Protein 1PV5 (pdb70)

Structure (mmCIF, N/CA/C/O backbone):
data_1PV5
#
_entry.id   1PV5
#
_cell.length_a   38.801
_cell.length_b   88.293
_cell.length_c   40.103
_cell.angle_alpha   90.00
_cell.angle_beta   103.08
_cell.angle_gamma   90.00
#
_symmetry.space_group_name_H-M   'P 1 21 1'
#
loop_
_entity.id
_entity.type
_entity.pdbx_description
1 polymer 'Hypothetical protein ywqG'
2 water water
#
loop_
_atom_site.group_PDB
_atom_site.id
_atom_site.type_symbol
_atom_site.label_atom_id
_atom_site.label_alt_id
_atom_site.label_comp_id
_atom_site.label_asym_id
_atom_site.label_entity_id
_atom_site.label_seq_id
_atom_site.pdbx_PDB_ins_code
_atom_site.Cartn_x
_atom_site.Cartn_y
_atom_site.Cartn_z
_atom_site.occupancy
_atom_site.B_iso_or_equiv
_atom_site.auth_seq_id
_atom_site.auth_comp_id
_atom_site.auth_asym_id
_atom_site.auth_atom_id
_atom_site.pdbx_PDB_model_num
ATOM 9 N N . ASN A 1 5 ? 8.889 48.086 -21.843 1.00 53.53 2 ASN A N 1
ATOM 10 C CA . ASN A 1 5 ? 8.370 46.730 -21.939 1.00 46.01 2 ASN A CA 1
ATOM 11 C C . ASN A 1 5 ? 7.130 46.935 -22.806 1.00 40.53 2 ASN A C 1
ATOM 12 O O . ASN A 1 5 ? 6.358 47.873 -22.591 1.00 37.07 2 ASN A O 1
ATOM 17 N N . HIS A 1 6 ? 6.952 46.071 -23.794 1.00 33.54 3 HIS A N 1
ATOM 18 C CA . HIS A 1 6 ? 5.827 46.197 -24.709 1.00 28.84 3 HIS A CA 1
ATOM 19 C C . HIS A 1 6 ? 4.449 46.016 -24.081 1.00 25.95 3 HIS A C 1
ATOM 20 O O . HIS A 1 6 ? 4.276 45.242 -23.136 1.00 23.88 3 HIS A O 1
ATOM 27 N N . LEU A 1 7 ? 3.489 46.763 -24.619 1.00 24.35 4 LEU A N 1
ATOM 28 C CA . LEU A 1 7 ? 2.092 46.678 -24.227 1.00 21.87 4 LEU A CA 1
ATOM 29 C C . LEU A 1 7 ? 1.262 46.764 -25.501 1.00 23.08 4 LEU A C 1
ATOM 30 O O . LEU A 1 7 ? 1.572 47.554 -26.406 1.00 21.35 4 LEU A O 1
ATOM 35 N N . PRO A 1 8 ? 0.223 45.920 -25.617 1.00 22.35 5 PRO A N 1
ATOM 36 C CA . PRO A 1 8 ? -0.594 46.011 -26.828 1.00 23.16 5 PRO A CA 1
ATOM 37 C C . PRO A 1 8 ? -1.200 47.412 -26.814 1.00 21.99 5 PRO A C 1
ATOM 38 O O . PRO A 1 8 ? -1.425 47.985 -25.739 1.00 20.97 5 PRO A O 1
ATOM 42 N N . GLU A 1 9 ? -1.461 47.955 -27.999 1.00 23.41 6 GLU A N 1
ATOM 43 C CA . GLU A 1 9 ? -1.974 49.315 -28.131 1.00 25.69 6 GLU A CA 1
ATOM 44 C C . GLU A 1 9 ? -3.053 49.792 -27.173 1.00 23.07 6 GLU A C 1
ATOM 45 O O . GLU A 1 9 ? -2.870 50.808 -26.505 1.00 25.36 6 GLU A O 1
ATOM 51 N N . LYS A 1 10 ? -4.170 49.077 -27.097 1.00 21.26 7 LYS A N 1
ATOM 52 C CA . LYS A 1 10 ? -5.258 49.513 -26.227 1.00 20.62 7 LYS A CA 1
ATOM 53 C C . LYS A 1 10 ? -4.949 49.450 -24.736 1.00 18.29 7 LYS A C 1
ATOM 54 O O . LYS A 1 10 ? -5.673 50.009 -23.930 1.00 18.74 7 LYS A O 1
ATOM 68 N N . ARG A 1 12 ? -2.001 50.556 -23.551 1.00 18.14 9 ARG A N 1
ATOM 69 C CA . ARG A 1 12 ? -1.067 51.622 -23.222 1.00 18.08 9 ARG A CA 1
ATOM 70 C C . ARG A 1 12 ? -1.578 52.704 -22.280 1.00 17.82 9 ARG A C 1
ATOM 71 O O . ARG A 1 12 ? -0.802 53.216 -21.482 1.00 19.37 9 ARG A O 1
ATOM 79 N N . PRO A 1 13 ? -2.878 53.061 -22.341 1.00 17.33 10 PRO A N 1
ATOM 80 C CA . PRO A 1 13 ? -3.389 54.094 -21.428 1.00 18.99 10 PRO A CA 1
ATOM 81 C C . PRO A 1 13 ? -3.339 53.612 -19.969 1.00 19.55 10 PRO A C 1
ATOM 82 O O . PRO A 1 13 ? -3.471 54.400 -19.022 1.00 19.00 10 PRO A O 1
ATOM 86 N N . TYR A 1 14 ? -3.141 52.307 -19.792 1.00 17.41 11 TYR A N 1
ATOM 87 C CA . TYR A 1 14 ? -3.068 51.739 -18.453 1.00 16.36 11 TYR A CA 1
ATOM 88 C C . TYR A 1 14 ? -1.636 51.496 -17.999 1.00 17.26 11 TYR A C 1
ATOM 89 O O . TYR A 1 14 ? -1.406 50.891 -16.949 1.00 16.23 11 TYR A O 1
ATOM 98 N N . ARG A 1 15 ? -0.660 51.974 -18.764 1.00 17.10 12 ARG A N 1
ATOM 99 C CA . ARG A 1 15 ? 0.735 51.753 -18.391 1.00 18.34 12 ARG A CA 1
ATOM 100 C C . ARG A 1 15 ? 1.142 52.297 -17.017 1.00 19.84 12 ARG A C 1
ATOM 101 O O . ARG A 1 15 ? 1.919 51.656 -16.305 1.00 18.73 12 ARG A O 1
ATOM 109 N N A ASP A 1 16 ? 0.644 53.472 -16.647 0.50 20.19 13 ASP A N 1
ATOM 110 N N B ASP A 1 16 ? 0.621 53.468 -16.647 0.50 19.49 13 ASP A N 1
ATOM 111 C CA A ASP A 1 16 ? 1.004 54.036 -15.350 0.51 21.61 13 ASP A CA 1
ATOM 112 C CA B ASP A 1 16 ? 0.944 54.071 -15.347 0.49 20.55 13 ASP A CA 1
ATOM 113 C C A ASP A 1 16 ? 0.469 53.169 -14.210 0.50 20.64 13 ASP A C 1
ATOM 114 C C B ASP A 1 16 ? 0.469 53.165 -14.222 0.50 19.79 13 ASP A C 1
ATOM 115 O O A ASP A 1 16 ? 1.159 52.955 -13.214 0.49 20.81 13 ASP A O 1
ATOM 116 O O B ASP A 1 16 ? 1.193 52.924 -13.256 0.51 19.53 13 ASP A O 1
ATOM 125 N N . LEU A 1 17 ? -0.756 52.666 -14.364 1.00 19.48 14 LEU A N 1
ATOM 126 C CA . LEU A 1 17 ? -1.368 51.786 -13.367 1.00 18.64 14 LEU A CA 1
ATOM 127 C C . LEU A 1 17 ? -0.552 50.491 -13.246 1.00 16.32 14 LEU A C 1
ATOM 128 O O . LEU A 1 17 ? -0.251 50.028 -12.136 1.00 15.85 14 LEU A O 1
ATOM 133 N N . LEU A 1 18 ? -0.186 49.901 -14.381 1.00 14.05 15 LEU A N 1
ATOM 134 C CA . LEU A 1 18 ? 0.590 48.667 -14.324 1.00 12.45 15 LEU A CA 1
ATOM 135 C C . LEU A 1 18 ? 1.944 48.915 -13.655 1.00 13.76 15 LEU A C 1
ATOM 136 O O . LEU A 1 18 ? 2.422 48.086 -12.874 1.00 11.08 15 LEU A O 1
ATOM 141 N N A GLU A 1 19 ? 2.559 50.058 -13.958 0.51 13.52 16 GLU A N 1
ATOM 142 N N B GLU A 1 19 ? 2.577 50.046 -13.960 0.49 12.70 16 GLU A N 1
ATOM 143 C CA A GLU A 1 19 ? 3.848 50.386 -13.362 0.49 13.53 16 GLU A CA 1
ATOM 144 C CA B GLU A 1 19 ? 3.867 50.336 -13.344 0.51 12.01 16 GLU A CA 1
ATOM 145 C C A GLU A 1 19 ? 3.719 50.487 -11.841 0.49 13.60 16 GLU A C 1
ATOM 146 C C B GLU A 1 19 ? 3.724 50.484 -11.827 0.51 12.37 16 GLU A C 1
ATOM 147 O O A GLU A 1 19 ? 4.581 50.008 -11.107 0.48 12.96 16 GLU A O 1
ATOM 148 O O B GLU A 1 19 ? 4.589 50.035 -11.077 0.52 10.95 16 GLU A O 1
ATOM 159 N N . LYS A 1 20 ? 2.639 51.100 -11.370 1.00 13.69 17 LYS A N 1
ATOM 160 C CA . LYS A 1 20 ? 2.428 51.241 -9.926 1.00 14.50 17 LYS A CA 1
ATOM 161 C C . LYS A 1 20 ? 2.269 49.862 -9.280 1.00 16.40 17 LYS A C 1
ATOM 162 O O . LYS A 1 20 ? 2.659 49.670 -8.130 1.00 14.46 17 LYS A O 1
ATOM 168 N N . SER A 1 21 ? 1.715 48.904 -10.024 1.00 14.60 18 SER A N 1
ATOM 169 C CA . SER A 1 21 ? 1.478 47.550 -9.487 1.00 13.67 18 SER A CA 1
ATOM 170 C C . SER A 1 21 ? 2.717 46.660 -9.485 1.00 15.16 18 SER A C 1
ATOM 171 O O . SER A 1 21 ? 2.709 45.579 -8.887 1.00 15.50 18 SER A O 1
ATOM 174 N N . ALA A 1 22 ? 3.771 47.092 -10.167 1.00 14.85 19 ALA A N 1
ATOM 175 C CA . ALA A 1 22 ? 4.986 46.273 -10.283 1.00 16.83 19 ALA A CA 1
ATOM 176 C C . ALA A 1 22 ? 5.525 45.763 -8.952 1.00 17.82 19 ALA A C 1
ATOM 177 O O . ALA A 1 22 ? 5.633 46.513 -7.980 1.00 14.99 19 ALA A O 1
ATOM 179 N N . LYS A 1 23 ? 5.832 44.469 -8.917 1.00 18.22 20 LYS A N 1
ATOM 180 C CA . LYS A 1 23 ? 6.372 43.816 -7.726 1.00 19.71 20 LYS A CA 1
ATOM 181 C C . LYS A 1 23 ? 7.723 43.219 -8.061 1.00 21.16 20 LYS A C 1
ATOM 182 O O . LYS A 1 23 ? 7.897 42.630 -9.133 1.00 20.56 20 LYS A O 1
ATOM 188 N N . GLU A 1 24 ? 8.682 43.392 -7.159 1.00 22.19 21 GLU A N 1
ATOM 189 C CA . GLU A 1 24 ? 10.002 42.808 -7.342 1.00 24.43 21 GLU A CA 1
ATOM 190 C C . GLU A 1 24 ? 9.845 41.330 -7.012 1.00 22.67 21 GLU A C 1
ATOM 191 O O . GLU A 1 24 ? 9.096 40.974 -6.100 1.00 23.85 21 GLU A O 1
ATOM 197 N N . TYR A 1 25 ? 10.528 40.474 -7.759 1.00 21.03 22 TYR A N 1
ATOM 198 C CA . TYR A 1 25 ? 10.456 39.040 -7.504 1.00 20.85 22 TYR A CA 1
ATOM 199 C C . TYR A 1 25 ? 11.764 38.378 -7.899 1.00 20.34 22 TYR A C 1
ATOM 200 O O . TYR A 1 25 ? 12.675 39.035 -8.404 1.00 19.00 22 TYR A O 1
ATOM 209 N N . VAL A 1 26 ? 11.857 37.076 -7.662 1.00 19.18 23 VAL A N 1
ATOM 210 C CA . VAL A 1 26 ? 13.062 36.331 -8.003 1.00 18.05 23 VAL A CA 1
ATOM 211 C C . VAL A 1 26 ? 12.740 35.257 -9.028 1.00 18.13 23 VAL A C 1
ATOM 212 O O . VAL A 1 26 ? 12.010 34.312 -8.736 1.00 18.64 23 VAL A O 1
ATOM 216 N N . LYS A 1 27 ? 13.266 35.408 -10.236 1.00 15.39 24 LYS A N 1
ATOM 217 C CA . LYS A 1 27 ? 13.043 34.407 -11.260 1.00 15.12 24 LYS A CA 1
ATOM 218 C C . LYS A 1 27 ? 14.000 33.266 -10.954 1.00 16.73 24 LYS A C 1
ATOM 219 O O . LYS A 1 27 ? 15.158 33.499 -10.589 1.00 15.12 24 LYS A O 1
ATOM 225 N N . LEU A 1 28 ? 13.511 32.038 -11.086 1.00 15.95 25 LEU A N 1
ATOM 226 C CA . LEU A 1 28 ? 14.343 30.876 -10.831 1.00 17.71 25 LEU A CA 1
ATOM 227 C C . LEU A 1 28 ? 14.690 30.179 -12.131 1.00 18.12 25 LEU A C 1
ATOM 228 O O . LEU A 1 28 ? 13.839 29.536 -12.739 1.00 20.37 25 LEU A O 1
ATOM 233 N N . ASN A 1 29 ? 15.937 30.330 -12.568 1.00 19.39 26 ASN A N 1
ATOM 234 C CA . ASN A 1 29 ? 16.393 29.645 -13.765 1.00 22.58 26 ASN A CA 1
ATOM 235 C C . ASN A 1 29 ? 16.811 28.272 -13.227 1.00 22.05 26 ASN A C 1
ATOM 236 O O . ASN A 1 29 ? 17.454 28.185 -12.175 1.00 23.58 26 ASN A O 1
ATOM 241 N N . VAL A 1 30 ? 16.431 27.212 -13.926 1.00 22.48 27 VAL A N 1
ATOM 242 C CA . VAL A 1 30 ? 16.758 25.882 -13.465 1.00 24.21 27 VAL A CA 1
ATOM 243 C C . VAL A 1 30 ? 17.726 25.133 -14.361 1.00 28.75 27 VAL A C 1
ATOM 244 O O . VAL A 1 30 ? 17.764 25.336 -15.579 1.00 27.69 27 VAL A O 1
ATOM 248 N N A ARG A 1 31 ? 18.516 24.261 -13.741 0.50 30.37 28 ARG A N 1
ATOM 249 N N B ARG A 1 31 ? 18.514 24.257 -13.747 0.50 30.22 28 ARG A N 1
ATOM 250 C CA A ARG A 1 31 ? 19.506 23.461 -14.451 0.50 32.46 28 ARG A CA 1
ATOM 251 C CA B ARG A 1 31 ? 19.495 23.459 -14.470 0.50 32.22 28 ARG A CA 1
ATOM 252 C C A ARG A 1 31 ? 19.520 22.035 -13.906 0.50 33.09 28 ARG A C 1
ATOM 253 C C B ARG A 1 31 ? 19.520 22.040 -13.913 0.50 32.89 28 ARG A C 1
ATOM 254 O O A ARG A 1 31 ? 19.878 21.807 -12.750 0.50 33.18 28 ARG A O 1
ATOM 255 O O B ARG A 1 31 ? 19.887 21.821 -12.758 0.50 32.83 28 ARG A O 1
ATOM 270 N N . LYS A 1 32 ? 19.121 21.087 -14.749 1.00 33.22 29 LYS A N 1
ATOM 271 C CA . LYS A 1 32 ? 19.086 19.678 -14.381 1.00 35.17 29 LYS A CA 1
ATOM 272 C C . LYS A 1 32 ? 20.445 19.297 -13.778 1.00 36.53 29 LYS A C 1
ATOM 273 O O . LYS A 1 32 ? 21.492 19.644 -14.324 1.00 36.66 29 LYS A O 1
ATOM 279 N N . GLY A 1 33 ? 20.433 18.610 -12.639 1.00 37.25 30 GLY A N 1
ATOM 280 C CA . GLY A 1 33 ? 21.690 18.226 -12.021 1.00 37.96 30 GLY A CA 1
ATOM 281 C C . GLY A 1 33 ? 21.654 18.060 -10.515 1.00 38.28 30 GLY A C 1
ATOM 282 O O . GLY A 1 33 ? 20.663 18.386 -9.865 1.00 38.25 30 GLY A O 1
ATOM 283 N N . LYS A 1 34 ? 22.757 17.559 -9.963 1.00 38.33 31 LYS A N 1
ATOM 284 C CA . LYS A 1 34 ? 22.895 17.329 -8.524 1.00 37.67 31 LYS A CA 1
ATOM 285 C C . LYS A 1 34 ? 23.086 18.631 -7.739 1.00 35.16 31 LYS A C 1
ATOM 286 O O . LYS A 1 34 ? 23.782 19.536 -8.198 1.00 34.42 31 LYS A O 1
ATOM 292 N N . THR A 1 35 ? 22.473 18.713 -6.555 1.00 29.42 32 THR A N 1
ATOM 293 C CA . THR A 1 35 ? 22.591 19.895 -5.698 1.00 26.40 32 THR A CA 1
ATOM 294 C C . THR A 1 35 ? 23.020 19.510 -4.281 1.00 26.62 32 THR A C 1
ATOM 295 O O . THR A 1 35 ? 22.828 18.371 -3.846 1.00 24.43 32 THR A O 1
ATOM 299 N N . GLY A 1 36 ? 23.603 20.469 -3.569 1.00 24.62 33 GLY A N 1
ATOM 300 C CA . GLY A 1 36 ? 24.046 20.226 -2.211 1.00 25.27 33 GLY A CA 1
ATOM 301 C C . GLY A 1 36 ? 22.916 20.165 -1.188 1.00 25.89 33 GLY A C 1
ATOM 302 O O . GLY A 1 36 ? 21.798 20.609 -1.452 1.00 23.56 33 GLY A O 1
ATOM 303 N N . ARG A 1 37 ? 23.227 19.628 -0.011 1.00 25.30 34 ARG A N 1
ATOM 304 C CA . ARG A 1 37 ? 22.265 19.480 1.078 1.00 24.79 34 ARG A CA 1
ATOM 305 C C . ARG A 1 37 ? 21.576 20.780 1.494 1.00 25.24 34 ARG A C 1
ATOM 306 O O . ARG A 1 37 ? 20.389 20.781 1.809 1.00 25.89 34 ARG A O 1
ATOM 314 N N . TYR A 1 38 ? 22.315 21.886 1.496 1.00 23.28 35 TYR A N 1
ATOM 315 C CA . TYR A 1 38 ? 21.759 23.165 1.924 1.00 22.88 35 TYR A CA 1
ATOM 316 C C . TYR A 1 38 ? 21.293 24.083 0.794 1.00 20.37 35 TYR A C 1
ATOM 317 O O . TYR A 1 38 ? 20.820 25.179 1.057 1.00 21.41 35 TYR A O 1
ATOM 326 N N . ASP A 1 39 ? 21.401 23.629 -0.447 1.00 20.41 36 ASP A N 1
ATOM 327 C CA . ASP A 1 39 ? 21.047 24.467 -1.593 1.00 20.22 36 ASP A CA 1
ATOM 328 C C . ASP A 1 39 ? 19.572 24.525 -1.967 1.00 20.19 36 ASP A C 1
ATOM 329 O O . ASP A 1 39 ? 18.775 23.645 -1.600 1.00 17.96 36 ASP A O 1
ATOM 334 N N . SER A 1 40 ? 19.226 25.575 -2.712 1.00 21.45 37 SER A N 1
ATOM 335 C CA . SER A 1 40 ? 17.877 25.717 -3.229 1.00 17.71 37 SER A CA 1
ATOM 336 C C . SER A 1 40 ? 17.879 24.686 -4.356 1.00 19.44 37 SER A C 1
ATOM 337 O O . SER A 1 40 ? 18.883 24.541 -5.070 1.00 20.33 37 SER A O 1
ATOM 340 N N . LYS A 1 41 ? 16.772 23.973 -4.525 1.00 13.56 38 LYS A N 1
ATOM 341 C CA . LYS A 1 41 ? 16.691 22.938 -5.534 1.00 16.68 38 LYS A CA 1
ATOM 342 C C . LYS A 1 41 ? 15.242 22.575 -5.823 1.00 16.29 38 LYS A C 1
ATOM 343 O O . LYS A 1 41 ? 14.340 22.932 -5.052 1.00 17.57 38 LYS A O 1
ATOM 349 N N . ILE A 1 42 ? 15.040 21.877 -6.937 1.00 18.23 39 ILE A N 1
ATOM 350 C CA . ILE A 1 42 ? 13.735 21.360 -7.329 1.00 20.62 39 ILE A CA 1
ATOM 351 C C . ILE A 1 42 ? 13.989 19.853 -7.292 1.00 20.59 39 ILE A C 1
ATOM 352 O O . ILE A 1 42 ? 14.964 19.371 -7.868 1.00 21.57 39 ILE A O 1
ATOM 357 N N A ALA A 1 43 ? 13.095 19.032 -6.718 0.55 21.15 40 ALA A N 1
ATOM 358 N N B ALA A 1 43 ? 13.192 19.255 -6.420 0.45 18.73 40 ALA A N 1
ATOM 359 C CA A ALA A 1 43 ? 13.264 17.541 -6.704 0.51 22.68 40 ALA A CA 1
ATOM 360 C CA B ALA A 1 43 ? 13.252 17.857 -6.114 0.49 18.85 40 ALA A CA 1
ATOM 361 C C A ALA A 1 43 ? 14.711 16.979 -6.634 0.37 24.82 40 ALA A C 1
ATOM 362 C C B ALA A 1 43 ? 14.613 17.674 -5.446 0.63 19.34 40 ALA A C 1
ATOM 363 O O A ALA A 1 43 ? 15.418 16.914 -7.622 0.22 29.05 40 ALA A O 1
ATOM 364 O O B ALA A 1 43 ? 15.213 18.575 -4.865 0.78 18.32 40 ALA A O 1
ATOM 367 N N . GLY A 1 44 ? 15.026 16.436 -5.470 1.00 23.34 41 GLY A N 1
ATOM 368 C CA . GLY A 1 44 ? 16.332 15.978 -5.007 1.00 23.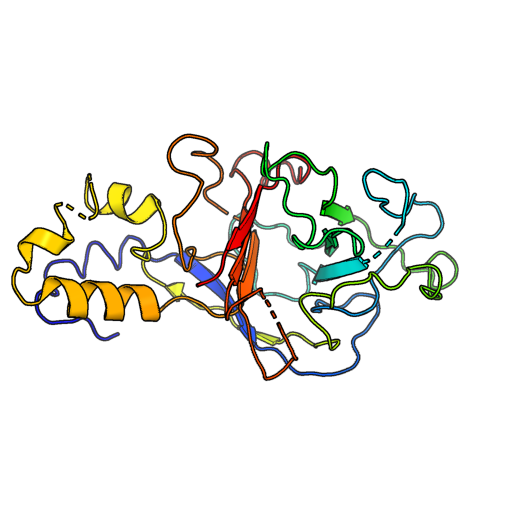53 41 GLY A CA 1
ATOM 369 C C . GLY A 1 44 ? 16.193 15.747 -3.506 1.00 20.86 41 GLY A C 1
ATOM 370 O O . GLY A 1 44 ? 15.064 15.676 -3.035 1.00 22.38 41 GLY A O 1
ATOM 371 N N . ASP A 1 45 ? 17.297 15.660 -2.757 1.00 18.76 42 ASP A N 1
ATOM 372 C CA . ASP A 1 45 ? 17.219 15.398 -1.315 1.00 18.73 42 ASP A CA 1
ATOM 373 C C . ASP A 1 45 ? 17.243 16.660 -0.466 1.00 18.94 42 ASP A C 1
ATOM 374 O O . ASP A 1 45 ? 18.021 17.579 -0.726 1.00 21.51 42 ASP A O 1
ATOM 379 N N . PRO A 1 46 ? 16.401 16.709 0.588 1.00 16.56 43 PRO A N 1
ATOM 380 C CA . PRO A 1 46 ? 16.322 17.870 1.465 1.00 16.60 43 PRO A CA 1
ATOM 381 C C . PRO A 1 46 ? 17.322 17.897 2.593 1.00 17.72 43 PRO A C 1
ATOM 382 O O . PRO A 1 46 ? 17.957 16.895 2.904 1.00 17.22 43 PRO A O 1
ATOM 386 N N . TYR A 1 47 ? 17.443 19.062 3.204 1.00 17.86 44 TYR A N 1
ATOM 387 C CA . TYR A 1 47 ? 18.258 19.202 4.399 1.00 18.65 44 TYR A CA 1
ATOM 388 C C . TYR A 1 47 ? 17.293 18.633 5.461 1.00 20.29 44 TYR A C 1
ATOM 389 O O . TYR A 1 47 ? 16.122 19.023 5.494 1.00 18.64 44 TYR A O 1
ATOM 398 N N . PHE A 1 48 ? 17.733 17.715 6.318 1.00 18.97 45 PHE A N 1
ATOM 399 C CA . PHE A 1 48 ? 16.797 17.219 7.319 1.00 20.22 45 PHE A CA 1
ATOM 400 C C . PHE A 1 48 ? 17.492 16.640 8.544 1.00 21.89 45 PHE A C 1
ATOM 401 O O . PHE A 1 48 ? 18.231 15.668 8.436 1.00 22.74 45 PHE A O 1
ATOM 409 N N . PRO A 1 49 ? 17.265 17.242 9.720 1.00 21.85 46 PRO A N 1
ATOM 410 C CA . PRO A 1 49 ? 17.869 16.786 10.982 1.00 24.98 46 PRO A CA 1
ATOM 411 C C . PRO A 1 49 ? 17.345 15.400 11.378 1.00 27.49 46 PRO A C 1
ATOM 412 O O . PRO A 1 49 ? 16.152 15.121 11.236 1.00 26.74 46 PRO A O 1
ATOM 416 N N . LYS A 1 50 ? 18.241 14.547 11.867 1.00 29.35 47 LYS A N 1
ATOM 417 C CA . LYS A 1 50 ? 17.873 13.202 12.298 1.00 30.63 47 LYS A CA 1
ATOM 418 C C . LYS A 1 50 ? 16.887 13.211 13.473 1.00 30.87 47 LYS A C 1
ATOM 419 O O . LYS A 1 50 ? 16.097 12.280 13.632 1.00 31.99 47 LYS A O 1
ATOM 425 N N . HIS A 1 51 ? 16.918 14.258 14.286 1.00 32.94 48 HIS A N 1
ATOM 426 C CA . HIS A 1 51 ? 16.033 14.323 15.447 1.00 34.11 48 HIS A CA 1
ATOM 427 C C . HIS A 1 51 ? 14.615 14.772 15.126 1.00 34.05 48 HIS A C 1
ATOM 428 O O . HIS A 1 51 ? 13.735 14.707 15.978 1.00 35.28 48 HIS A O 1
ATOM 435 N N . GLU A 1 52 ? 14.388 15.226 13.901 1.00 30.25 49 GLU A N 1
ATOM 436 C CA . GLU A 1 52 ? 13.056 15.673 13.511 1.00 29.91 49 GLU A CA 1
ATOM 437 C C . GLU A 1 52 ? 12.239 14.540 12.908 1.00 27.15 49 GLU A C 1
ATOM 438 O O . GLU A 1 52 ? 12.789 13.551 12.432 1.00 27.12 49 GLU A O 1
ATOM 444 N N . THR A 1 53 ? 10.919 14.681 12.958 1.00 24.28 50 THR A N 1
ATOM 445 C CA . THR A 1 53 ? 10.023 13.674 12.394 1.00 23.09 50 THR A CA 1
ATOM 446 C C . THR A 1 53 ? 9.812 13.998 10.913 1.00 20.59 50 THR A C 1
ATOM 447 O O . THR A 1 53 ? 9.247 15.047 10.569 1.00 18.46 50 THR A O 1
ATOM 451 N N . TYR A 1 54 ? 10.265 13.098 10.044 1.00 19.95 51 TYR A N 1
ATOM 452 C CA . TYR A 1 54 ? 10.129 13.292 8.602 1.00 18.70 51 TYR A CA 1
ATOM 453 C C . TYR A 1 54 ? 8.631 13.318 8.232 1.00 18.26 51 TYR A C 1
ATOM 454 O O . TYR A 1 54 ? 7.855 12.476 8.693 1.00 18.21 51 TYR A O 1
ATOM 463 N N . PRO A 1 55 ? 8.208 14.280 7.387 1.00 15.92 52 PRO A N 1
ATOM 464 C CA . PRO A 1 55 ? 6.792 14.374 7.006 1.00 13.74 52 PRO A CA 1
ATOM 465 C C . PRO A 1 55 ? 6.172 13.148 6.357 1.00 14.32 52 PRO A C 1
ATOM 466 O O . PRO A 1 55 ? 6.744 12.581 5.437 1.00 15.52 52 PRO A O 1
ATOM 470 N N . THR A 1 56 ? 4.993 12.757 6.826 1.00 15.25 53 THR A N 1
ATOM 471 C CA . THR A 1 56 ? 4.290 11.629 6.238 1.00 13.81 53 THR A CA 1
ATOM 472 C C . THR A 1 56 ? 2.898 12.084 5.802 1.00 15.35 53 THR A C 1
ATOM 473 O O . THR A 1 56 ? 2.311 13.013 6.388 1.00 13.58 53 THR A O 1
ATOM 477 N N . ASP A 1 57 ? 2.361 11.426 4.780 1.00 15.87 54 ASP A N 1
ATOM 478 C CA . ASP A 1 57 ? 1.040 11.770 4.268 1.00 15.13 54 ASP A CA 1
ATOM 479 C C . ASP A 1 57 ? -0.083 11.164 5.120 1.00 15.91 54 ASP A C 1
ATOM 480 O O . ASP A 1 57 ? 0.175 10.607 6.189 1.00 16.36 54 ASP A O 1
ATOM 485 N N . GLU A 1 58 ? -1.323 11.255 4.648 1.00 14.06 55 GLU A N 1
ATOM 486 C CA . GLU A 1 58 ? -2.447 10.775 5.448 1.00 13.79 55 GLU A CA 1
ATOM 487 C C . GLU A 1 58 ? -2.411 9.285 5.776 1.00 15.30 55 GLU A C 1
ATOM 488 O O . GLU A 1 58 ? -3.060 8.834 6.727 1.00 13.81 55 GLU A O 1
ATOM 494 N N . ASN A 1 59 ? -1.665 8.518 4.996 1.00 14.38 56 ASN A N 1
ATOM 495 C CA . ASN A 1 59 ? -1.572 7.081 5.262 1.00 16.33 56 ASN A CA 1
ATOM 496 C C . ASN A 1 59 ? -0.245 6.726 5.918 1.00 15.95 56 ASN A C 1
ATOM 497 O O . ASN A 1 59 ? 0.140 5.561 5.966 1.00 16.46 56 ASN A O 1
ATOM 502 N N . GLY A 1 60 ? 0.450 7.753 6.411 1.00 14.83 57 GLY A N 1
ATOM 503 C CA . GLY A 1 60 ? 1.714 7.575 7.115 1.00 14.36 57 GLY A CA 1
ATOM 504 C C . GLY A 1 60 ? 2.925 7.213 6.289 1.00 15.72 57 GLY A C 1
ATOM 505 O O . GLY A 1 60 ? 3.918 6.724 6.827 1.00 16.95 57 GLY A O 1
ATOM 506 N N . GLN A 1 61 ? 2.847 7.440 4.984 1.00 14.52 58 GLN A N 1
ATOM 507 C CA . GLN A 1 61 ? 3.956 7.139 4.082 1.00 16.04 58 GLN A CA 1
ATOM 508 C C . GLN A 1 61 ? 4.830 8.388 3.951 1.00 15.04 58 GLN A C 1
ATOM 509 O O . GLN A 1 61 ? 4.319 9.493 3.855 1.00 15.12 58 GLN A O 1
ATOM 515 N N . PRO A 1 62 ? 6.158 8.225 3.924 1.00 17.82 59 PRO A N 1
ATOM 516 C CA . PRO A 1 62 ? 7.039 9.389 3.809 1.00 15.58 59 PRO A CA 1
ATOM 517 C C . PRO A 1 62 ? 6.758 10.190 2.543 1.00 15.78 59 PRO A C 1
ATOM 518 O O . PRO A 1 62 ? 6.475 9.609 1.493 1.00 16.52 59 PRO A O 1
ATOM 530 N N . LYS A 1 64 ? 7.872 13.317 -0.363 1.00 13.06 61 LYS A N 1
ATOM 531 C CA . LYS A 1 64 ? 9.061 13.592 -1.146 1.00 14.02 61 LYS A CA 1
ATOM 532 C C . LYS A 1 64 ? 9.155 15.099 -1.373 1.00 13.12 61 LYS A C 1
ATOM 533 O O . LYS A 1 64 ? 8.134 15.784 -1.585 1.00 14.53 61 LYS A O 1
ATOM 539 N N . LEU A 1 65 ? 10.380 15.609 -1.322 1.00 12.92 62 LEU A N 1
ATOM 540 C CA . LEU A 1 65 ? 10.626 17.028 -1.491 1.00 11.15 62 LEU A CA 1
ATOM 541 C C . LEU A 1 65 ? 10.318 17.489 -2.913 1.00 12.74 62 LEU A C 1
ATOM 542 O O . LEU A 1 65 ? 10.783 16.902 -3.896 1.00 14.36 62 LEU A O 1
ATOM 547 N N . LEU A 1 66 ? 9.508 18.534 -3.009 1.00 13.38 63 LEU A N 1
ATOM 548 C CA . LEU A 1 66 ? 9.143 19.111 -4.284 1.00 12.72 63 LEU A CA 1
ATOM 549 C C . LEU A 1 66 ? 10.210 20.156 -4.610 1.00 15.30 63 LEU A C 1
ATOM 550 O O . LEU A 1 66 ? 10.705 20.245 -5.754 1.00 15.20 63 LEU A O 1
ATOM 555 N N . ALA A 1 67 ? 10.555 20.933 -3.582 1.00 12.62 64 ALA A N 1
ATOM 556 C CA . ALA A 1 67 ? 11.559 21.982 -3.674 1.00 12.62 64 ALA A CA 1
ATOM 557 C C . ALA A 1 67 ? 11.955 22.498 -2.289 1.00 13.81 64 ALA A C 1
ATOM 558 O O . ALA A 1 67 ? 11.196 22.396 -1.301 1.00 13.82 64 ALA A O 1
ATOM 560 N N . GLN A 1 68 ? 13.143 23.087 -2.238 1.00 14.56 65 GLN A N 1
ATOM 561 C CA . GLN A 1 68 ? 13.672 23.675 -1.024 1.00 15.69 65 GLN A CA 1
ATOM 562 C C . GLN A 1 68 ? 14.330 25.003 -1.418 1.00 12.91 65 GLN A C 1
ATOM 563 O O . GLN A 1 68 ? 15.016 25.085 -2.442 1.00 14.25 65 GLN A O 1
ATOM 569 N N . ILE A 1 69 ? 14.067 26.042 -0.635 1.00 11.62 66 ILE A N 1
ATOM 570 C CA . ILE A 1 69 ? 14.645 27.368 -0.877 1.00 14.58 66 ILE A CA 1
ATOM 571 C C . ILE A 1 69 ? 15.497 27.766 0.313 1.00 14.59 66 ILE A C 1
ATOM 572 O O . ILE A 1 69 ? 15.038 27.739 1.455 1.00 14.84 66 ILE A O 1
ATOM 577 N N . ASN A 1 70 ? 16.752 28.123 0.062 1.00 16.94 67 ASN A N 1
ATOM 578 C CA . ASN A 1 70 ? 17.605 28.573 1.152 1.00 16.08 67 ASN A CA 1
ATOM 579 C C . ASN A 1 70 ? 17.523 30.086 1.006 1.00 16.65 67 ASN A C 1
ATOM 580 O O . ASN A 1 70 ? 18.004 30.630 0.019 1.00 16.68 67 ASN A O 1
ATOM 585 N N . PHE A 1 71 ? 16.898 30.761 1.962 1.00 17.25 68 PHE A N 1
ATOM 586 C CA . PHE A 1 71 ? 16.733 32.207 1.860 1.00 18.83 68 PHE A CA 1
ATOM 587 C C . PHE A 1 71 ? 18.021 33.011 1.815 1.00 20.51 68 PHE A C 1
ATOM 588 O O . PHE A 1 71 ? 17.996 34.192 1.453 1.00 20.56 68 PHE A O 1
ATOM 596 N N . SER A 1 72 ? 19.137 32.381 2.177 1.00 20.28 69 SER A N 1
ATOM 597 C CA . SER A 1 72 ? 20.434 33.062 2.131 1.00 20.51 69 SER A CA 1
ATOM 598 C C . SER A 1 72 ? 21.017 32.996 0.729 1.00 20.12 69 SER A C 1
ATOM 599 O O . SER A 1 72 ? 22.026 33.652 0.439 1.00 19.87 69 SER A O 1
ATOM 602 N N . HIS A 1 73 ? 20.384 32.209 -0.138 1.00 17.76 70 HIS A N 1
ATOM 603 C CA . HIS A 1 73 ? 20.862 32.019 -1.502 1.00 19.00 70 HIS A CA 1
ATOM 604 C C . HIS A 1 73 ? 20.032 32.697 -2.584 1.00 17.86 70 HIS A C 1
ATOM 605 O O . HIS A 1 73 ? 20.125 32.319 -3.757 1.00 19.97 70 HIS A O 1
ATOM 612 N N . ILE A 1 74 ? 19.197 33.658 -2.200 1.00 19.95 71 ILE A N 1
ATOM 613 C CA . ILE A 1 74 ? 18.394 34.378 -3.194 1.00 21.39 71 ILE A CA 1
ATOM 614 C C . ILE A 1 74 ? 18.381 35.869 -2.892 1.00 21.45 71 ILE A C 1
ATOM 615 O O . ILE A 1 74 ? 18.600 36.283 -1.756 1.00 21.34 71 ILE A O 1
ATOM 620 N N . PRO A 1 75 ? 18.146 36.702 -3.918 1.00 21.43 72 PRO A N 1
ATOM 621 C CA . PRO A 1 75 ? 18.110 38.142 -3.675 1.00 22.13 72 PRO A CA 1
ATOM 622 C C . PRO A 1 75 ? 17.117 38.391 -2.547 1.00 22.89 72 PRO A C 1
ATOM 623 O O . PRO A 1 75 ? 16.114 37.681 -2.423 1.00 22.58 72 PRO A O 1
ATOM 627 N N . GLN A 1 76 ? 17.380 39.400 -1.731 1.00 22.47 73 GLN A N 1
ATOM 628 C CA . GLN A 1 76 ? 16.493 39.715 -0.631 1.00 22.25 73 GLN A CA 1
ATOM 629 C C . GLN A 1 76 ? 15.233 40.414 -1.133 1.00 22.22 73 GLN A C 1
ATOM 630 O O . GLN A 1 76 ? 15.326 41.363 -1.914 1.00 23.36 73 GLN A O 1
ATOM 636 N N . LEU A 1 77 ? 14.070 39.931 -0.695 1.00 19.96 74 LEU A N 1
ATOM 637 C CA . LEU A 1 77 ? 12.783 40.526 -1.060 1.00 21.03 74 LEU A CA 1
ATOM 638 C C . LEU A 1 77 ? 12.161 41.111 0.204 1.00 20.24 74 LEU A C 1
ATOM 639 O O . LEU A 1 77 ? 12.258 40.514 1.278 1.00 21.50 74 LEU A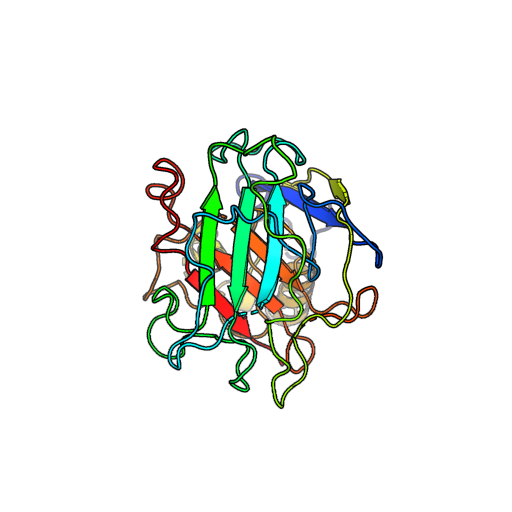 O 1
ATOM 644 N N . ASP A 1 78 ? 11.520 42.271 0.093 1.00 22.34 75 ASP A N 1
ATOM 645 C CA . ASP A 1 78 ? 10.905 42.882 1.266 1.00 23.52 75 ASP A CA 1
ATOM 646 C C . ASP A 1 78 ? 9.971 41.892 1.949 1.00 23.28 75 ASP A C 1
ATOM 647 O O . ASP A 1 78 ? 9.152 41.259 1.280 1.00 24.66 75 ASP A O 1
ATOM 652 N N . GLY A 1 79 ? 10.099 41.753 3.269 1.00 21.75 76 GLY A N 1
ATOM 653 C CA . GLY A 1 79 ? 9.224 40.860 4.012 1.00 21.72 76 GLY A CA 1
ATOM 654 C C . GLY A 1 79 ? 9.639 39.400 4.122 1.00 20.04 76 GLY A C 1
ATOM 655 O O . GLY A 1 79 ? 9.168 38.684 5.012 1.00 20.72 76 GLY A O 1
ATOM 656 N N . TYR A 1 80 ? 10.509 38.944 3.230 1.00 19.42 77 TYR A N 1
ATOM 657 C CA . TYR A 1 80 ? 10.957 37.555 3.273 1.00 20.00 77 TYR A CA 1
ATOM 658 C C . TYR A 1 80 ? 12.084 37.367 4.293 1.00 20.72 77 TYR A C 1
ATOM 659 O O . TYR A 1 80 ? 12.825 38.312 4.596 1.00 21.05 77 TYR A O 1
ATOM 668 N N . PRO A 1 81 ? 12.218 36.149 4.846 1.00 21.13 78 PRO A N 1
ATOM 669 C CA . PRO A 1 81 ? 13.279 35.889 5.830 1.00 22.05 78 PRO A CA 1
ATOM 670 C C . PRO A 1 81 ? 14.640 36.120 5.182 1.00 22.35 78 PRO A C 1
ATOM 671 O O . PRO A 1 81 ? 14.769 36.002 3.965 1.00 21.73 78 PRO A O 1
ATOM 675 N N . SER A 1 82 ? 15.646 36.465 5.989 1.00 23.73 79 SER A N 1
ATOM 676 C CA . SER A 1 82 ? 17.000 36.686 5.475 1.00 23.40 79 SER A CA 1
ATOM 677 C C . SER A 1 82 ? 17.790 35.376 5.431 1.00 22.78 79 SER A C 1
ATOM 678 O O . SER A 1 82 ? 18.819 35.275 4.754 1.00 21.25 79 SER A O 1
ATOM 681 N N . SER A 1 83 ? 17.310 34.368 6.154 1.00 20.79 80 SER A N 1
ATOM 682 C CA . SER A 1 83 ? 17.984 33.073 6.159 1.00 20.55 80 SER A CA 1
ATOM 683 C C . SER A 1 83 ? 16.995 31.966 6.508 1.00 19.63 80 SER A C 1
ATOM 684 O O . SER A 1 83 ? 15.821 32.230 6.753 1.00 19.76 80 SER A O 1
ATOM 687 N N . GLY A 1 84 ? 17.485 30.735 6.538 1.00 19.16 81 GLY A N 1
ATOM 688 C CA . GLY A 1 84 ? 16.621 29.611 6.838 1.00 20.12 81 GLY A CA 1
ATOM 689 C C . GLY A 1 84 ? 16.346 28.867 5.550 1.00 18.95 81 GLY A C 1
ATOM 690 O O . GLY A 1 84 ? 16.577 29.395 4.459 1.00 18.68 81 GLY A O 1
ATOM 691 N N . ILE A 1 85 ? 15.853 27.641 5.671 1.00 16.72 82 ILE A N 1
ATOM 692 C CA . ILE A 1 85 ? 15.551 26.822 4.507 1.00 15.87 82 ILE A CA 1
ATOM 693 C C . ILE A 1 85 ? 14.075 26.476 4.560 1.00 15.10 82 ILE A C 1
ATOM 694 O O . ILE A 1 85 ? 13.613 25.904 5.542 1.00 15.82 82 ILE A O 1
ATOM 699 N N . LEU A 1 86 ? 13.334 26.883 3.530 1.00 14.74 83 LEU A N 1
ATOM 700 C CA . LEU A 1 86 ? 11.898 26.601 3.435 1.00 12.89 83 LEU A CA 1
ATOM 701 C C . LEU A 1 86 ? 11.737 25.405 2.505 1.00 13.67 83 LEU A C 1
ATOM 702 O O . LEU A 1 86 ? 12.307 25.375 1.411 1.00 13.21 83 LEU A O 1
ATOM 707 N N . GLN A 1 87 ? 10.944 24.426 2.940 1.00 9.55 84 GLN A N 1
ATOM 708 C CA . GLN A 1 87 ? 10.753 23.206 2.165 1.00 11.63 84 GLN A CA 1
ATOM 709 C C . GLN A 1 87 ? 9.301 22.895 1.837 1.00 12.25 84 GLN A C 1
ATOM 710 O O . GLN A 1 87 ? 8.405 23.133 2.650 1.00 12.94 84 GLN A O 1
ATOM 716 N N . PHE A 1 88 ? 9.078 22.353 0.641 1.00 11.45 85 PHE A N 1
ATOM 717 C CA . PHE A 1 88 ? 7.734 21.977 0.198 1.00 12.43 85 PHE A CA 1
ATOM 718 C C . PHE A 1 88 ? 7.745 20.489 -0.154 1.00 12.02 85 PHE A C 1
ATOM 719 O O . PHE A 1 88 ? 8.533 20.061 -1.005 1.00 12.25 85 PHE A O 1
ATOM 727 N N . TYR A 1 89 ? 6.882 19.716 0.509 1.00 11.18 86 TYR A N 1
ATOM 728 C CA . TYR A 1 89 ? 6.759 18.262 0.299 1.00 11.05 86 TYR A CA 1
ATOM 729 C C . TYR A 1 89 ? 5.361 17.823 -0.164 1.00 12.48 86 TYR A C 1
ATOM 730 O O . TYR A 1 89 ? 4.365 18.465 0.167 1.00 11.58 86 TYR A O 1
ATOM 739 N N . ILE A 1 90 ? 5.287 16.712 -0.898 1.00 11.47 87 ILE A N 1
ATOM 740 C CA . ILE A 1 90 ? 3.995 16.142 -1.273 1.00 12.95 87 ILE A CA 1
ATOM 741 C C . ILE A 1 90 ? 4.021 14.586 -1.161 1.00 12.73 87 ILE A C 1
ATOM 742 O O . ILE A 1 90 ? 5.095 13.973 -1.182 1.00 12.63 87 ILE A O 1
ATOM 747 N N . SER A 1 91 ? 2.845 13.982 -0.991 1.00 15.09 88 SER A N 1
ATOM 748 C CA . SER A 1 91 ? 2.701 12.529 -0.939 1.00 14.72 88 SER A CA 1
ATOM 749 C C . SER A 1 91 ? 3.035 12.032 -2.338 1.00 16.95 88 SER A C 1
ATOM 750 O O . SER A 1 91 ? 2.811 12.750 -3.307 1.00 16.54 88 SER A O 1
ATOM 753 N N . VAL A 1 92 ? 3.563 10.817 -2.447 1.00 15.91 89 VAL A N 1
ATOM 754 C CA . VAL A 1 92 ? 3.897 10.270 -3.760 1.00 17.61 89 VAL A CA 1
ATOM 755 C C . VAL A 1 92 ? 2.843 9.248 -4.147 1.00 20.40 89 VAL A C 1
ATOM 756 O O . VAL A 1 92 ? 2.892 8.686 -5.236 1.00 21.21 89 VAL A O 1
ATOM 760 N N . HIS A 1 93 ? 1.875 9.040 -3.258 1.00 22.51 90 HIS A N 1
ATOM 761 C CA . HIS A 1 93 ? 0.847 8.022 -3.464 1.00 25.23 90 HIS A CA 1
ATOM 762 C C . HIS A 1 93 ? -0.581 8.434 -3.795 1.00 27.95 90 HIS A C 1
ATOM 763 O O . HIS A 1 93 ? -1.496 7.724 -3.373 1.00 30.65 90 HIS A O 1
ATOM 770 N N . ASP A 1 94 ? -0.828 9.501 -4.551 1.00 32.07 91 ASP A N 1
ATOM 771 C CA . ASP A 1 94 ? -2.238 9.854 -4.760 1.00 34.34 91 ASP A CA 1
ATOM 772 C C . ASP A 1 94 ? -2.877 10.346 -6.058 1.00 36.72 91 ASP A C 1
ATOM 773 O O . ASP A 1 94 ? -4.051 10.709 -6.026 1.00 38.03 91 ASP A O 1
ATOM 778 N N . ASP A 1 95 ? -2.158 10.403 -7.170 1.00 35.34 92 ASP A N 1
ATOM 779 C CA . ASP A 1 95 ? -2.778 10.857 -8.425 1.00 34.91 92 ASP A CA 1
ATOM 780 C C . ASP A 1 95 ? -3.164 12.355 -8.537 1.00 33.56 92 ASP A C 1
ATOM 781 O O . ASP A 1 95 ? -3.672 12.785 -9.574 1.00 32.36 92 ASP A O 1
ATOM 786 N N . VAL A 1 96 ? -2.928 13.145 -7.489 1.00 27.97 93 VAL A N 1
ATOM 787 C CA . VAL A 1 96 ? -3.218 14.590 -7.535 1.00 27.36 93 VAL A CA 1
ATOM 788 C C . VAL A 1 96 ? -2.089 15.405 -6.911 1.00 24.55 93 VAL A C 1
ATOM 789 O O . VAL A 1 96 ? -2.305 16.511 -6.417 1.00 24.39 93 VAL A O 1
ATOM 793 N N . TYR A 1 97 ? -0.881 14.855 -6.964 1.00 23.59 94 TYR A N 1
ATOM 794 C CA . TYR A 1 97 ? 0.307 15.524 -6.432 1.00 21.88 94 TYR A CA 1
ATOM 795 C C . TYR A 1 97 ? 0.098 16.051 -5.018 1.00 19.72 94 TYR A C 1
ATOM 796 O O . TYR A 1 97 ? 0.687 17.063 -4.632 1.00 16.67 94 TYR A O 1
ATOM 805 N N . GLY A 1 98 ? -0.772 15.388 -4.267 1.00 19.34 95 GLY A N 1
ATOM 806 C CA . GLY A 1 98 ? -0.999 15.769 -2.884 1.00 21.62 95 GLY A CA 1
ATOM 807 C C . GLY A 1 98 ? -1.832 16.999 -2.626 1.00 21.38 95 GLY A C 1
ATOM 808 O O . GLY A 1 98 ? -1.906 17.468 -1.500 1.00 20.45 95 GLY A O 1
ATOM 809 N N . LEU A 1 99 ? -2.450 17.528 -3.679 1.00 23.08 96 LEU A N 1
ATOM 810 C CA . LEU A 1 99 ? -3.304 18.701 -3.574 1.00 20.97 96 LEU A CA 1
ATOM 811 C C . LEU A 1 99 ? -4.471 18.364 -2.661 1.00 23.10 96 LEU A C 1
ATOM 812 O O . LEU A 1 99 ? -5.057 17.287 -2.794 1.00 23.06 96 LEU A O 1
ATOM 817 N N . ASN A 1 100 ? -4.815 19.260 -1.737 1.00 21.10 97 ASN A N 1
ATOM 818 C CA . ASN A 1 100 ? -5.948 19.001 -0.851 1.00 24.16 97 ASN A CA 1
ATOM 819 C C . ASN A 1 100 ? -7.153 19.548 -1.589 1.00 27.30 97 ASN A C 1
ATOM 820 O O . ASN A 1 100 ? -7.337 20.759 -1.690 1.00 29.18 97 ASN A O 1
ATOM 825 N N . PHE A 1 101 ? -7.978 18.653 -2.104 1.00 31.03 98 PHE A N 1
ATOM 826 C CA . PHE A 1 101 ? -9.146 19.073 -2.854 1.00 33.86 98 PHE A CA 1
ATOM 827 C C . PHE A 1 101 ? -10.150 19.864 -2.014 1.00 32.44 98 PHE A C 1
ATOM 828 O O . PHE A 1 101 ? -10.916 20.651 -2.557 1.00 33.75 98 PHE A O 1
ATOM 836 N N . ASP A 1 102 ? -10.138 19.675 -0.695 1.00 31.16 99 ASP A N 1
ATOM 837 C CA . ASP A 1 102 ? -11.099 20.351 0.174 1.00 28.76 99 ASP A CA 1
ATOM 838 C C . ASP A 1 102 ? -10.667 21.658 0.813 1.00 28.73 99 ASP A C 1
ATOM 839 O O . ASP A 1 102 ? -11.434 22.615 0.842 1.00 29.34 99 ASP A O 1
ATOM 844 N N . ASP A 1 103 ? -9.452 21.703 1.343 1.00 26.03 100 ASP A N 1
ATOM 845 C CA . ASP A 1 103 ? -8.937 22.928 1.959 1.00 22.03 100 ASP A CA 1
ATOM 846 C C . ASP A 1 103 ? -7.484 23.017 1.504 1.00 21.86 100 ASP A C 1
ATOM 847 O O . ASP A 1 103 ? -6.633 22.245 1.967 1.00 20.65 100 ASP A O 1
ATOM 852 N N . ARG A 1 104 ? -7.222 23.938 0.576 1.00 20.02 101 ARG A N 1
ATOM 853 C CA . ARG A 1 104 ? -5.890 24.146 0.011 1.00 15.30 101 ARG A CA 1
ATOM 854 C C . ARG A 1 104 ? -4.799 24.464 1.044 1.00 15.04 101 ARG A C 1
ATOM 855 O O . ARG A 1 104 ? -3.620 24.402 0.706 1.00 15.12 101 ARG A O 1
ATOM 863 N N . CYS A 1 105 ? -5.183 24.796 2.278 1.00 13.47 102 CYS A N 1
ATOM 864 C CA . CYS A 1 105 ? -4.217 25.117 3.350 1.00 15.00 102 CYS A CA 1
ATOM 865 C C . CYS A 1 105 ? -4.068 24.031 4.425 1.00 14.16 102 CYS A C 1
ATOM 866 O O . CYS A 1 105 ? -3.311 24.201 5.396 1.00 14.04 102 CYS A O 1
ATOM 869 N N . GLU A 1 106 ? -4.792 22.925 4.251 1.00 15.16 103 GLU A N 1
ATOM 870 C CA . GLU A 1 106 ? -4.740 21.793 5.201 1.00 14.87 103 GLU A CA 1
ATOM 871 C C . GLU A 1 106 ? -3.632 20.839 4.724 1.00 11.05 103 GLU A C 1
ATOM 872 O O . GLU A 1 106 ? -3.773 20.144 3.707 1.00 13.15 103 GLU A O 1
ATOM 878 N N . GLN A 1 107 ? -2.525 20.832 5.456 1.00 11.08 104 GLN A N 1
ATOM 879 C CA . GLN A 1 107 ? -1.363 20.013 5.098 1.00 12.48 104 GLN A CA 1
ATOM 880 C C . GLN A 1 107 ? -1.525 18.528 5.377 1.00 13.57 104 GLN A C 1
ATOM 881 O O . GLN A 1 107 ? -0.837 17.951 6.209 1.00 13.27 104 GLN A O 1
ATOM 887 N N . LYS A 1 108 ? -2.441 17.909 4.639 1.00 12.39 105 LYS A N 1
ATOM 888 C CA . LYS A 1 108 ? -2.738 16.497 4.804 1.00 12.19 105 LYS A CA 1
ATOM 889 C C . LYS A 1 108 ? -1.799 15.681 3.945 1.00 13.09 105 LYS A C 1
ATOM 890 O O . LYS A 1 108 ? -1.041 14.847 4.461 1.00 15.00 105 LYS A O 1
ATOM 896 N N . ASN A 1 109 ? -1.839 15.923 2.630 1.00 11.84 106 ASN A N 1
ATOM 897 C CA . ASN A 1 109 ? -0.962 15.201 1.713 1.00 12.61 106 ASN A CA 1
ATOM 898 C C . ASN A 1 109 ? 0.141 16.070 1.099 1.00 11.36 106 ASN A C 1
ATOM 899 O O . ASN A 1 109 ? 0.776 15.697 0.118 1.00 12.02 106 ASN A O 1
ATOM 904 N N . PHE A 1 110 ? 0.332 17.260 1.674 1.00 12.43 107 PHE A N 1
ATOM 905 C CA . PHE A 1 110 ? 1.435 18.153 1.294 1.00 12.25 107 PHE A CA 1
ATOM 906 C C . PHE A 1 110 ? 1.893 18.730 2.636 1.00 11.16 107 PHE A C 1
ATOM 907 O O . PHE A 1 110 ? 1.152 18.672 3.619 1.00 9.81 107 PHE A O 1
ATOM 915 N N . ARG A 1 111 ? 3.126 19.227 2.702 1.00 10.71 108 ARG A N 1
ATOM 916 C CA . ARG A 1 111 ? 3.638 19.764 3.966 1.00 11.86 108 ARG A CA 1
ATOM 917 C C . ARG A 1 111 ? 4.627 20.891 3.641 1.00 11.33 108 ARG A C 1
ATOM 918 O O . ARG A 1 111 ? 5.359 20.827 2.644 1.00 12.83 108 ARG A O 1
ATOM 926 N N . VAL A 1 112 ? 4.631 21.936 4.459 1.00 11.13 109 VAL A N 1
ATOM 927 C CA . VAL A 1 112 ? 5.559 23.043 4.232 1.00 9.66 109 VAL A CA 1
ATOM 928 C C . VAL A 1 112 ? 6.312 23.169 5.534 1.00 13.44 109 VAL A C 1
ATOM 929 O O . VAL A 1 112 ? 5.704 23.341 6.599 1.00 14.47 109 VAL A O 1
ATOM 933 N N . ILE A 1 113 ? 7.629 23.043 5.459 1.00 13.96 110 ILE A N 1
ATOM 934 C CA . ILE A 1 113 ? 8.456 23.078 6.666 1.00 14.78 110 ILE A CA 1
ATOM 935 C C . ILE A 1 113 ? 9.534 24.134 6.554 1.00 15.39 110 ILE A C 1
ATOM 936 O O . ILE A 1 113 ? 10.159 24.261 5.510 1.00 15.81 110 ILE A O 1
ATOM 941 N N . TYR A 1 114 ? 9.732 24.884 7.636 1.00 16.82 111 TYR A N 1
ATOM 942 C CA . TYR A 1 114 ? 10.735 25.945 7.685 1.00 16.35 111 TYR A CA 1
ATOM 943 C C . TYR A 1 114 ? 11.720 25.681 8.820 1.00 19.69 111 TYR A C 1
ATOM 944 O O . TYR A 1 114 ? 11.310 25.491 9.962 1.00 18.83 111 TYR A O 1
ATOM 953 N N . PHE A 1 115 ? 13.010 25.642 8.494 1.00 20.31 112 PHE A N 1
ATOM 954 C CA . PHE A 1 115 ? 14.059 25.437 9.490 1.00 22.99 112 PHE A CA 1
ATOM 955 C C . PHE A 1 115 ? 14.753 26.802 9.577 1.00 24.80 112 PHE A C 1
ATOM 956 O O . PHE A 1 115 ? 15.372 27.244 8.607 1.00 23.07 112 PHE A O 1
ATOM 964 N N . GLU A 1 116 ? 14.633 27.465 10.723 1.00 29.79 113 GLU A N 1
ATOM 965 C CA . GLU A 1 116 ? 15.234 28.785 10.897 1.00 33.94 113 GLU A CA 1
ATOM 966 C C . GLU A 1 116 ? 16.707 28.695 11.268 1.00 36.20 113 GLU A C 1
ATOM 967 O O . GLU A 1 116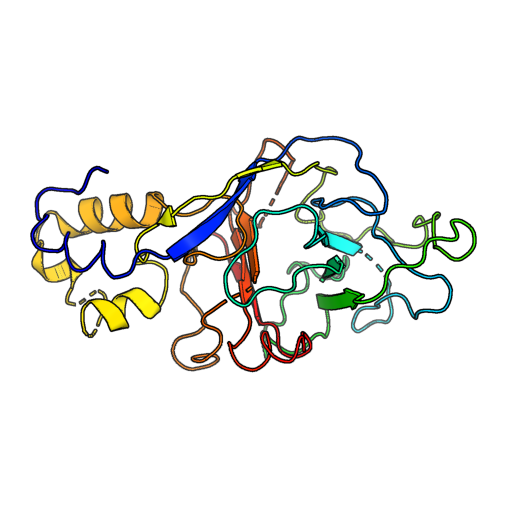 ? 17.518 29.513 10.828 1.00 37.37 113 GLU A O 1
ATOM 973 N N . ASN A 1 117 ? 17.051 27.698 12.073 1.00 39.31 114 ASN A N 1
ATOM 974 C CA . ASN A 1 117 ? 18.435 27.495 12.484 1.00 41.81 114 ASN A CA 1
ATOM 975 C C . ASN A 1 117 ? 18.944 26.219 11.833 1.00 41.12 114 ASN A C 1
ATOM 976 O O . ASN A 1 117 ? 18.381 25.142 12.034 1.00 41.35 114 ASN A O 1
ATOM 981 N N . ILE A 1 118 ? 20.012 26.357 11.053 1.00 38.99 115 ILE A N 1
ATOM 982 C CA . ILE A 1 118 ? 20.589 25.244 10.315 1.00 38.55 115 ILE A CA 1
ATOM 983 C C . ILE A 1 118 ? 21.707 24.509 11.037 1.00 40.15 115 ILE A C 1
ATOM 984 O O . ILE A 1 118 ? 22.686 25.119 11.464 1.00 40.73 115 ILE A O 1
ATOM 989 N N . VAL A 1 119 ? 21.554 23.192 11.165 1.00 41.36 116 VAL A N 1
ATOM 990 C CA . VAL A 1 119 ? 22.551 22.353 11.821 1.00 41.94 116 VAL A CA 1
ATOM 991 C C . VAL A 1 119 ? 23.763 22.180 10.919 1.00 42.52 116 VAL A C 1
ATOM 992 O O . VAL A 1 119 ? 23.640 21.872 9.732 1.00 42.10 116 VAL A O 1
ATOM 996 N N . GLU A 1 120 ? 24.939 22.357 11.504 1.00 43.50 117 GLU A N 1
ATOM 997 C CA . GLU A 1 120 ? 26.188 22.251 10.768 1.00 44.68 117 GLU A CA 1
ATOM 998 C C . GLU A 1 120 ? 26.792 20.849 10.786 1.00 44.01 117 GLU A C 1
ATOM 999 O O . GLU A 1 120 ? 27.410 20.422 9.808 1.00 44.35 117 GLU A O 1
ATOM 1005 N N . ASN A 1 121 ? 26.610 20.138 11.896 1.00 42.20 118 ASN A N 1
ATOM 1006 C CA . ASN A 1 121 ? 27.165 18.795 12.050 1.00 41.80 118 ASN A CA 1
ATOM 1007 C C . ASN A 1 121 ? 26.576 17.754 11.106 1.00 41.65 118 ASN A C 1
ATOM 1008 O O . ASN A 1 121 ? 25.485 17.223 11.320 1.00 39.64 118 ASN A O 1
ATOM 1013 N N . ASP A 1 122 ? 27.348 17.459 10.073 1.00 42.27 119 ASP A N 1
ATOM 1014 C CA . ASP A 1 122 ? 27.001 16.490 9.049 1.00 42.89 119 ASP A CA 1
ATOM 1015 C C . ASP A 1 122 ? 26.382 15.167 9.537 1.00 42.41 119 ASP A C 1
ATOM 1016 O O . ASP A 1 122 ? 25.469 14.633 8.901 1.00 43.27 119 ASP A O 1
ATOM 1021 N N A ASP A 1 123 ? 26.873 14.651 10.661 0.50 42.00 120 ASP A N 1
ATOM 1022 N N B ASP A 1 123 ? 26.872 14.648 10.660 0.50 41.95 120 ASP A N 1
ATOM 1023 C CA A ASP A 1 123 ? 26.389 13.378 11.196 0.51 42.01 120 ASP A CA 1
ATOM 1024 C CA B ASP A 1 123 ? 26.382 13.375 11.187 0.49 41.93 120 ASP A CA 1
ATOM 1025 C C A ASP A 1 123 ? 25.030 13.395 11.887 0.50 41.04 120 ASP A C 1
ATOM 1026 C C B ASP A 1 123 ? 25.028 13.395 11.888 0.50 40.98 120 ASP A C 1
ATOM 1027 O O A ASP A 1 123 ? 24.478 12.339 12.202 0.50 41.67 120 ASP A O 1
ATOM 1028 O O B ASP A 1 123 ? 24.478 12.339 12.210 0.50 41.59 120 ASP A O 1
ATOM 1037 N N . GLU A 1 124 ? 24.490 14.585 12.126 1.00 39.63 121 GLU A N 1
ATOM 1038 C CA . GLU A 1 124 ? 23.192 14.702 12.775 1.00 37.35 121 GLU A CA 1
ATOM 1039 C C . GLU A 1 124 ? 22.110 14.964 11.727 1.00 34.27 121 GLU A C 1
ATOM 1040 O O . GLU A 1 124 ? 20.980 15.311 12.065 1.00 34.19 121 GLU A O 1
ATOM 1046 N N . LEU A 1 125 ? 22.464 14.780 10.458 1.00 30.05 122 LEU A N 1
ATOM 1047 C CA . LEU A 1 125 ? 21.532 15.008 9.362 1.00 27.34 122 LEU A CA 1
ATOM 1048 C C . LEU A 1 125 ? 21.287 13.738 8.555 1.00 26.21 122 LEU A C 1
ATOM 1049 O O . LEU A 1 125 ? 22.168 12.877 8.439 1.00 26.89 122 LEU A O 1
ATOM 1054 N N . VAL A 1 126 ? 20.084 13.611 8.007 1.00 24.04 123 VAL A N 1
ATOM 1055 C CA . VAL A 1 126 ? 19.746 12.443 7.206 1.00 24.76 123 VAL A CA 1
ATOM 1056 C C . VAL A 1 126 ? 20.444 12.539 5.856 1.00 25.06 123 VAL A C 1
ATOM 1057 O O . VAL A 1 126 ? 20.419 13.597 5.223 1.00 25.16 123 VAL A O 1
ATOM 1061 N N . SER A 1 127 ? 21.061 11.440 5.424 1.00 25.17 124 SER A N 1
ATOM 1062 C CA . SER A 1 127 ? 21.746 11.394 4.133 1.00 27.53 124 SER A CA 1
ATOM 1063 C C . SER A 1 127 ? 21.121 10.328 3.261 1.00 28.35 124 SER A C 1
ATOM 1064 O O . SER A 1 127 ? 21.166 10.414 2.035 1.00 30.37 124 SER A O 1
ATOM 1067 N N . ASP A 1 128 ? 20.533 9.320 3.897 1.00 26.55 125 ASP A N 1
ATOM 1068 C CA . ASP A 1 128 ? 19.911 8.213 3.178 1.00 27.61 125 ASP A CA 1
ATOM 1069 C C . ASP A 1 128 ? 18.403 8.395 3.090 1.00 26.91 125 ASP A C 1
ATOM 1070 O O . ASP A 1 128 ? 17.694 8.228 4.090 1.00 25.96 125 ASP A O 1
ATOM 1075 N N . PHE A 1 129 ? 17.914 8.713 1.888 1.00 25.01 126 PHE A N 1
ATOM 1076 C CA . PHE A 1 129 ? 16.484 8.932 1.669 1.00 23.65 126 PHE A CA 1
ATOM 1077 C C . PHE A 1 129 ? 15.823 7.818 0.866 1.00 23.16 126 PHE A C 1
ATOM 1078 O O . PHE A 1 129 ? 14.748 8.009 0.288 1.00 22.13 126 PHE A O 1
ATOM 1086 N N . SER A 1 130 ? 16.456 6.649 0.838 1.00 23.50 127 SER A N 1
ATOM 1087 C CA . SER A 1 130 ? 15.901 5.507 0.109 1.00 24.70 127 SER A CA 1
ATOM 1088 C C . SER A 1 130 ? 14.599 5.015 0.746 1.00 24.25 127 SER A C 1
ATOM 1089 O O . SER A 1 130 ? 13.857 4.232 0.141 1.00 24.58 127 SER A O 1
ATOM 1092 N N . PHE A 1 131 ? 14.319 5.474 1.962 1.00 22.98 128 PHE A N 1
ATOM 1093 C CA . PHE A 1 131 ? 13.092 5.077 2.639 1.00 21.98 128 PHE A CA 1
ATOM 1094 C C . PHE A 1 131 ? 11.858 5.701 1.976 1.00 23.85 128 PHE A C 1
ATOM 1095 O O . PHE A 1 131 ? 10.734 5.237 2.183 1.00 21.81 128 PHE A O 1
ATOM 1103 N N . ILE A 1 132 ? 12.056 6.751 1.182 1.00 21.25 129 ILE A N 1
ATOM 1104 C CA . ILE A 1 132 ? 10.918 7.358 0.507 1.00 22.43 129 ILE A CA 1
ATOM 1105 C C . ILE A 1 132 ? 10.555 6.420 -0.628 1.00 25.20 129 ILE A C 1
ATOM 1106 O O . ILE A 1 132 ? 11.422 5.992 -1.398 1.00 25.80 129 ILE A O 1
ATOM 1111 N N . GLY A 1 133 ? 9.281 6.099 -0.747 1.00 26.19 130 GLY A N 1
ATOM 1112 C CA . GLY A 1 133 ? 8.902 5.187 -1.794 1.00 31.17 130 GLY A CA 1
ATOM 1113 C C . GLY A 1 133 ? 8.706 5.765 -3.180 1.00 32.84 130 GLY A C 1
ATOM 1114 O O . GLY A 1 133 ? 9.120 6.882 -3.515 1.00 35.05 130 GLY A O 1
ATOM 1115 N N . THR A 1 134 ? 8.064 4.955 -4.000 1.00 33.01 131 THR A N 1
ATOM 1116 C CA . THR A 1 134 ? 7.757 5.310 -5.362 1.00 33.94 131 THR A CA 1
ATOM 1117 C C . THR A 1 134 ? 6.257 5.125 -5.426 1.00 32.46 131 THR A C 1
ATOM 1118 O O . THR A 1 134 ? 5.736 4.098 -4.992 1.00 33.79 131 THR A O 1
ATOM 1122 N N . GLY A 1 135 ? 5.558 6.136 -5.921 1.00 27.48 132 GLY A N 1
ATOM 1123 C CA . GLY A 1 135 ? 4.120 6.025 -6.023 1.00 29.01 132 GLY A CA 1
ATOM 1124 C C . GLY A 1 135 ? 3.775 5.379 -7.347 1.00 27.33 132 GLY A C 1
ATOM 1125 O O . GLY A 1 135 ? 4.652 5.192 -8.189 1.00 26.67 132 GLY A O 1
ATOM 1126 N N . GLU A 1 136 ? 2.509 5.049 -7.547 1.00 27.21 133 GLU A N 1
ATOM 1127 C CA . GLU A 1 136 ? 2.105 4.426 -8.796 1.00 29.12 133 GLU A CA 1
ATOM 1128 C C . GLU A 1 136 ? 2.150 5.449 -9.934 1.00 27.88 133 GLU A C 1
ATOM 1129 O O . GLU A 1 136 ? 2.350 5.085 -11.085 1.00 28.78 133 GLU A O 1
ATOM 1135 N N . CYS A 1 137 ? 1.971 6.729 -9.606 1.00 26.87 134 CYS A N 1
ATOM 1136 C CA . CYS A 1 137 ? 2.023 7.805 -10.608 1.00 25.74 134 CYS A CA 1
ATOM 1137 C C . CYS A 1 137 ? 3.374 8.508 -10.592 1.00 23.14 134 CYS A C 1
ATOM 1138 O O . CYS A 1 137 ? 4.041 8.570 -9.553 1.00 23.31 134 CYS A O 1
ATOM 1141 N N . ASP A 1 138 ? 3.774 9.066 -11.734 1.00 19.77 135 ASP A N 1
ATOM 1142 C CA . ASP A 1 138 ? 5.063 9.759 -11.801 1.00 19.99 135 ASP A CA 1
ATOM 1143 C C . ASP A 1 138 ? 5.016 11.009 -10.924 1.00 18.85 135 ASP A C 1
ATOM 1144 O O . ASP A 1 138 ? 3.977 11.652 -10.816 1.00 19.18 135 ASP A O 1
ATOM 1149 N N . PHE A 1 139 ? 6.146 11.339 -10.315 1.00 18.35 136 PHE A N 1
ATOM 1150 C CA . PHE A 1 139 ? 6.253 12.536 -9.482 1.00 19.58 136 PHE A CA 1
ATOM 1151 C C . PHE A 1 139 ? 6.203 13.704 -10.493 1.00 20.57 136 PHE A C 1
ATOM 1152 O O . PHE A 1 139 ? 6.650 13.546 -11.634 1.00 19.58 136 PHE A O 1
ATOM 1160 N N . PRO A 1 140 ? 5.651 14.874 -10.103 1.00 20.69 137 PRO A N 1
ATOM 1161 C CA . PRO A 1 140 ? 5.581 16.013 -11.040 1.00 20.50 137 PRO A CA 1
ATOM 1162 C C . PRO A 1 140 ? 6.922 16.458 -11.611 1.00 21.44 137 PRO A C 1
ATOM 1163 O O . PRO A 1 140 ? 6.994 16.997 -12.718 1.00 22.30 137 PRO A O 1
ATOM 1167 N N . ILE A 1 141 ? 7.990 16.268 -10.852 1.00 21.31 138 ILE A N 1
ATOM 1168 C CA . ILE A 1 141 ? 9.312 16.617 -11.350 1.00 23.03 138 ILE A CA 1
ATOM 1169 C C . ILE A 1 141 ? 10.133 15.340 -11.241 1.00 24.22 138 ILE A C 1
ATOM 1170 O O . ILE A 1 141 ? 10.338 14.819 -10.147 1.00 22.13 138 ILE A O 1
ATOM 1175 N N . LEU A 1 142 ? 10.591 14.840 -12.384 1.00 25.19 139 LEU A N 1
ATOM 1176 C CA . LEU A 1 142 ? 11.349 13.599 -12.427 1.00 27.29 139 LEU A CA 1
ATOM 1177 C C . LEU A 1 142 ? 12.869 13.730 -12.365 1.00 28.81 139 LEU A C 1
ATOM 1178 O O . LEU A 1 142 ? 13.573 12.719 -12.363 1.00 31.17 139 LEU A O 1
ATOM 1183 N N . SER A 1 143 ? 13.384 14.953 -12.299 1.00 28.01 140 SER A N 1
ATOM 1184 C CA . SER A 1 143 ? 14.826 15.142 -12.261 1.00 30.48 140 SER A CA 1
ATOM 1185 C C . SER A 1 143 ? 15.304 16.259 -11.343 1.00 30.10 140 SER A C 1
ATOM 1186 O O . SER A 1 143 ? 14.823 17.395 -11.418 1.00 30.88 140 SER A O 1
ATOM 1189 N N . GLU A 1 144 ? 16.272 15.940 -10.490 1.00 29.58 141 GLU A N 1
ATOM 1190 C CA . GLU A 1 144 ? 16.827 16.934 -9.596 1.00 26.92 141 GLU A CA 1
ATOM 1191 C C . GLU A 1 144 ? 17.315 18.109 -10.420 1.00 27.50 141 GLU A C 1
ATOM 1192 O O . GLU A 1 144 ? 17.879 17.915 -11.497 1.00 27.39 141 GLU A O 1
ATOM 1198 N N . ALA A 1 145 ? 17.098 19.324 -9.919 1.00 23.67 142 ALA A N 1
ATOM 1199 C CA . ALA A 1 145 ? 17.507 20.527 -10.641 1.00 23.93 142 ALA A CA 1
ATOM 1200 C C . ALA A 1 145 ? 18.070 21.606 -9.737 1.00 22.61 142 ALA A C 1
ATOM 1201 O O . ALA A 1 145 ? 17.532 21.889 -8.658 1.00 22.29 142 ALA A O 1
ATOM 1203 N N . ALA A 1 146 ? 19.169 22.205 -10.185 1.00 23.31 143 ALA A N 1
ATOM 1204 C CA . ALA A 1 146 ? 19.808 23.281 -9.455 1.00 21.51 143 ALA A CA 1
ATOM 1205 C C . ALA A 1 146 ? 19.045 24.564 -9.809 1.00 22.04 143 ALA A C 1
ATOM 1206 O O . ALA A 1 146 ? 18.355 24.614 -10.819 1.00 21.37 143 ALA A O 1
ATOM 1208 N N . VAL A 1 147 ? 19.188 25.587 -8.975 1.00 22.46 144 VAL A N 1
ATOM 1209 C CA . VAL A 1 147 ? 18.477 26.852 -9.149 1.00 24.86 144 VAL A CA 1
ATOM 1210 C C . VAL A 1 147 ? 19.398 28.069 -9.189 1.00 24.50 144 VAL A C 1
ATOM 1211 O O . VAL A 1 147 ? 20.299 28.209 -8.360 1.00 27.73 144 VAL A O 1
ATOM 1215 N N . GLU A 1 148 ? 19.153 28.941 -10.165 1.00 25.22 145 GLU A N 1
ATOM 1216 C CA . GLU A 1 148 ? 19.902 30.179 -10.370 1.00 24.50 145 GLU A CA 1
ATOM 1217 C C . GLU A 1 148 ? 18.904 31.348 -10.256 1.00 24.63 145 GLU A C 1
ATOM 1218 O O . GLU A 1 148 ? 18.178 31.649 -11.194 1.00 24.68 145 GLU A O 1
ATOM 1224 N N . PRO A 1 149 ? 18.866 32.016 -9.099 1.00 23.26 146 PRO A N 1
ATOM 1225 C CA . PRO A 1 149 ? 17.959 33.138 -8.868 1.00 21.84 146 PRO A CA 1
ATOM 1226 C C . PRO A 1 149 ? 18.406 34.434 -9.539 1.00 22.41 146 PRO A C 1
ATOM 1227 O O . PRO A 1 149 ? 19.592 34.753 -9.566 1.00 22.01 146 PRO A O 1
ATOM 1231 N N . VAL A 1 150 ? 17.445 35.176 -10.074 1.00 20.86 147 VAL A N 1
ATOM 1232 C CA . VAL A 1 150 ? 17.718 36.451 -10.726 1.00 20.34 147 VAL A CA 1
ATOM 1233 C C . VAL A 1 150 ? 16.595 37.420 -10.348 1.00 21.22 147 VAL A C 1
ATOM 1234 O O . VAL A 1 150 ? 15.424 37.183 -10.679 1.00 20.57 147 VAL A O 1
ATOM 1238 N N . LYS A 1 151 ? 16.941 38.496 -9.645 1.00 20.85 148 LYS A N 1
ATOM 1239 C CA . LYS A 1 151 ? 15.936 39.456 -9.228 1.00 22.36 148 LYS A CA 1
ATOM 1240 C C . LYS A 1 151 ? 15.337 40.132 -10.445 1.00 22.08 148 LYS A C 1
ATOM 1241 O O . LYS A 1 151 ? 16.051 40.506 -11.384 1.00 22.34 148 LYS A O 1
ATOM 1247 N N A SER A 1 152 ? 14.016 40.277 -10.430 0.50 20.73 149 SER A N 1
ATOM 1248 N N B SER A 1 152 ? 14.022 40.307 -10.430 0.50 20.39 149 SER A N 1
ATOM 1249 C CA A SER A 1 152 ? 13.303 40.877 -11.542 0.51 20.53 149 SER A CA 1
ATOM 1250 C CA B SER A 1 152 ? 13.347 40.952 -11.539 0.49 20.01 149 SER A CA 1
ATOM 1251 C C A SER A 1 152 ? 12.110 41.670 -11.022 0.50 19.35 149 SER A C 1
ATOM 1252 C C B SER A 1 152 ? 12.135 41.713 -11.023 0.50 18.84 149 SER A C 1
ATOM 1253 O O A SER A 1 152 ? 11.913 41.796 -9.815 0.50 19.42 149 SER A O 1
ATOM 1254 O O B SER A 1 152 ? 11.943 41.847 -9.816 0.50 18.52 149 SER A O 1
ATOM 1259 N N . SER A 1 153 ? 11.318 42.207 -11.944 1.00 19.25 150 SER A N 1
ATOM 1260 C CA . SER A 1 153 ? 10.134 42.965 -11.572 1.00 18.27 150 SER A CA 1
ATOM 1261 C C . SER A 1 153 ? 9.041 42.707 -12.598 1.00 16.72 150 SER A C 1
ATOM 1262 O O . SER A 1 153 ? 9.343 42.455 -13.758 1.00 17.09 150 SER A O 1
ATOM 1265 N N . GLU A 1 154 ? 7.776 42.776 -12.183 1.00 15.03 151 GLU A N 1
ATOM 1266 C CA . GLU A 1 154 ? 6.691 42.553 -13.128 1.00 11.84 151 GLU A CA 1
ATOM 1267 C C . GLU A 1 154 ? 5.374 43.186 -12.683 1.00 12.70 151 GLU A C 1
ATOM 1268 O O . GLU A 1 154 ? 5.097 43.317 -11.484 1.00 13.43 151 GLU A O 1
ATOM 1274 N N . TRP A 1 155 ? 4.567 43.577 -13.667 1.00 12.38 152 TRP A N 1
ATOM 1275 C CA . TRP A 1 155 ? 3.264 44.178 -13.416 1.00 13.21 152 TRP A CA 1
ATOM 1276 C C . TRP A 1 155 ? 2.294 43.059 -13.045 1.00 13.66 152 TRP A C 1
ATOM 1277 O O . TRP A 1 155 ? 2.512 41.881 -13.370 1.00 11.77 152 TRP A O 1
ATOM 1288 N N . VAL A 1 156 ? 1.191 43.455 -12.430 1.00 11.87 153 VAL A N 1
ATOM 1289 C CA . VAL A 1 156 ? 0.164 42.508 -12.060 1.00 12.87 153 VAL A CA 1
ATOM 1290 C C . VAL A 1 156 ? -0.331 41.767 -13.319 1.00 12.53 153 VAL A C 1
ATOM 1291 O O . VAL A 1 156 ? -0.520 42.359 -14.385 1.00 11.28 153 VAL A O 1
ATOM 1295 N N . LEU A 1 157 ? -0.514 40.453 -13.174 1.00 12.09 154 LEU A N 1
ATOM 1296 C CA . LEU A 1 157 ? -0.947 39.571 -14.250 1.00 12.90 154 LEU A CA 1
ATOM 1297 C C . LEU A 1 157 ? -2.461 39.363 -14.184 1.00 12.05 154 LEU A C 1
ATOM 1298 O O . LEU A 1 157 ? -3.029 39.281 -13.098 1.00 13.30 154 LEU A O 1
ATOM 1303 N N . PRO A 1 158 ? -3.129 39.283 -15.346 1.00 13.09 155 PRO A N 1
ATOM 1304 C CA . PRO A 1 158 ? -4.585 39.093 -15.377 1.00 12.89 155 PRO A CA 1
ATOM 1305 C C . PRO A 1 158 ? -5.064 37.742 -14.836 1.00 13.52 155 PRO A C 1
ATOM 1306 O O . PRO A 1 158 ? -6.248 37.569 -14.562 1.00 14.25 155 PRO A O 1
ATOM 1310 N N . THR A 1 159 ? -4.135 36.800 -14.696 1.00 12.27 156 THR A N 1
ATOM 1311 C CA . THR A 1 159 ? -4.436 35.480 -14.144 1.00 11.95 156 THR A CA 1
ATOM 1312 C C . THR A 1 159 ? -4.483 35.554 -12.614 1.00 12.75 156 THR A C 1
ATOM 1313 O O . THR A 1 159 ? -4.980 34.642 -11.948 1.00 12.75 156 THR A O 1
ATOM 1317 N N . ASP A 1 160 ? -3.942 36.636 -12.055 1.00 11.49 157 ASP A N 1
ATOM 1318 C CA . ASP A 1 160 ? -3.899 36.817 -10.608 1.00 10.91 157 ASP A CA 1
ATOM 1319 C C . ASP A 1 160 ? -5.119 37.626 -10.142 1.00 12.96 157 ASP A C 1
ATOM 1320 O O . ASP A 1 160 ? -5.425 38.692 -10.704 1.00 13.91 157 ASP A O 1
ATOM 1325 N N . PHE A 1 161 ? -5.816 37.129 -9.119 1.00 12.88 158 PHE A N 1
ATOM 1326 C CA . PHE A 1 161 ? -7.016 37.811 -8.636 1.00 14.05 158 PHE A CA 1
ATOM 1327 C C . PHE A 1 161 ? -6.799 39.264 -8.232 1.00 15.09 158 PHE A C 1
ATOM 1328 O O . PHE A 1 161 ? -7.762 40.023 -8.119 1.00 16.43 158 PHE A O 1
ATOM 1336 N N . GLN A 1 162 ? -5.553 39.676 -8.019 1.00 11.73 159 GLN A N 1
ATOM 1337 C CA . GLN A 1 162 ? -5.325 41.072 -7.652 1.00 13.14 159 GLN A CA 1
ATOM 1338 C C . GLN A 1 162 ? -5.485 42.007 -8.858 1.00 12.86 159 GLN A C 1
ATOM 1339 O O . GLN A 1 162 ? -5.608 43.222 -8.699 1.00 13.85 159 GLN A O 1
ATOM 1345 N N . PHE A 1 163 ? -5.513 41.450 -10.060 1.00 14.16 160 PHE A N 1
ATOM 1346 C CA . PHE A 1 163 ? -5.658 42.290 -11.248 1.00 13.94 160 PHE A CA 1
ATOM 1347 C C . PHE A 1 163 ? -6.934 43.141 -11.116 1.00 16.30 160 PHE A C 1
ATOM 1348 O O . PHE A 1 163 ? -6.915 44.365 -11.314 1.00 16.90 160 PHE A O 1
ATOM 1356 N N . GLU A 1 164 ? -8.034 42.478 -10.756 1.00 19.21 161 GLU A N 1
ATOM 1357 C CA . GLU A 1 164 ? -9.328 43.135 -10.591 1.00 22.53 161 GLU A CA 1
ATOM 1358 C C . GLU A 1 164 ? -9.300 44.246 -9.533 1.00 21.98 161 GLU A C 1
ATOM 1359 O O . GLU A 1 164 ? -10.063 45.214 -9.607 1.00 23.50 161 GLU A O 1
ATOM 1365 N N . GLN A 1 165 ? -8.418 44.108 -8.552 1.00 22.15 162 GLN A N 1
ATOM 1366 C CA . GLN A 1 165 ? -8.294 45.105 -7.501 1.00 23.20 162 GLN A CA 1
ATOM 1367 C C . GLN A 1 165 ? -7.640 46.368 -8.076 1.00 23.71 162 GLN A C 1
ATOM 1368 O O . GLN A 1 165 ? -8.061 47.501 -7.798 1.00 24.82 162 GLN A O 1
ATOM 1374 N N . TYR A 1 166 ? -6.626 46.174 -8.908 1.00 21.36 163 TYR A N 1
ATOM 1375 C CA . TYR A 1 166 ? -5.932 47.295 -9.523 1.00 22.32 163 TYR A CA 1
ATOM 1376 C C . TYR A 1 166 ? -6.780 48.032 -10.557 1.00 22.22 163 TYR A C 1
ATOM 1377 O O . TYR A 1 166 ? -6.732 49.257 -10.615 1.00 22.78 163 TYR A O 1
ATOM 1386 N N . THR A 1 167 ? -7.541 47.292 -11.364 1.00 22.50 164 THR A N 1
ATOM 1387 C CA . THR A 1 167 ? -8.384 47.894 -12.400 1.00 22.28 164 THR A CA 1
ATOM 1388 C C . THR A 1 167 ? -9.771 48.297 -11.905 1.00 25.06 164 THR A C 1
ATOM 1389 O O . THR A 1 167 ? -10.508 49.011 -12.597 1.00 24.03 164 THR A O 1
ATOM 1393 N N . GLY A 1 168 ? -10.135 47.829 -10.719 1.00 26.16 165 GLY A N 1
ATOM 1394 C CA . GLY A 1 168 ? -11.432 48.173 -10.163 1.00 30.20 165 GLY A CA 1
ATOM 1395 C C . GLY A 1 168 ? -12.649 47.539 -10.822 1.00 31.61 165 GLY A C 1
ATOM 1396 O O . GLY A 1 168 ? -13.753 48.047 -10.673 1.00 31.66 165 GLY A O 1
ATOM 1405 N N . GLU A 1 170 ? -14.268 43.530 -12.838 1.00 31.92 167 GLU A N 1
ATOM 1406 C CA . GLU A 1 170 ? -14.046 42.127 -13.192 1.00 31.86 167 GLU A CA 1
ATOM 1407 C C . GLU A 1 170 ? -13.346 42.076 -14.541 1.00 31.51 167 GLU A C 1
ATOM 1408 O O . GLU A 1 170 ? -13.559 42.953 -15.378 1.00 29.60 167 GLU A O 1
ATOM 1414 N N . THR A 1 171 ? -12.525 41.050 -14.759 1.00 31.16 168 THR A N 1
ATOM 1415 C CA . THR A 1 171 ? -11.801 40.946 -16.020 1.00 32.71 168 THR A CA 1
ATOM 1416 C C . THR A 1 171 ? -12.722 40.865 -17.236 1.00 35.70 168 THR A C 1
ATOM 1417 O O . THR A 1 171 ? -12.381 41.362 -18.310 1.00 35.45 168 THR A O 1
ATOM 1429 N N . GLU A 1 173 ? -15.492 42.416 -17.719 1.00 37.62 170 GLU A N 1
ATOM 1430 C CA . GLU A 1 173 ? -15.836 43.783 -18.059 1.00 34.48 170 GLU A CA 1
ATOM 1431 C C . GLU A 1 173 ? -14.587 44.523 -18.552 1.00 31.90 170 GLU A C 1
ATOM 1432 O O . GLU A 1 173 ? -14.642 45.247 -19.549 1.00 30.60 170 GLU A O 1
ATOM 1438 N N . PHE A 1 174 ? -13.457 44.333 -17.866 1.00 26.50 171 PHE A N 1
ATOM 1439 C CA . PHE A 1 174 ? -12.234 45.033 -18.242 1.00 22.69 171 PHE A CA 1
ATOM 1440 C C . PHE A 1 174 ? -11.709 44.745 -19.643 1.00 23.26 171 PHE A C 1
ATOM 1441 O O . PHE A 1 174 ? -11.424 45.680 -20.403 1.00 21.93 171 PHE A O 1
ATOM 1449 N N . PHE A 1 175 ? -11.547 43.470 -19.990 1.00 20.09 172 PHE A N 1
ATOM 1450 C CA . PHE A 1 175 ? -11.034 43.151 -21.321 1.00 22.92 172 PHE A CA 1
ATOM 1451 C C . PHE A 1 175 ? -12.134 43.247 -22.377 1.00 24.11 172 PHE A C 1
ATOM 1452 O O . PHE A 1 175 ? -11.859 43.413 -23.569 1.00 24.26 172 PHE A O 1
ATOM 1460 N N . GLY A 1 176 ? -13.380 43.171 -21.929 1.00 27.36 173 GLY A N 1
ATOM 1461 C CA . GLY A 1 176 ? -14.488 43.268 -22.856 1.00 29.26 173 GLY A CA 1
ATOM 1462 C C . GLY A 1 176 ? -14.535 44.629 -23.532 1.00 30.43 173 GLY A C 1
ATOM 1463 O O . GLY A 1 176 ? -15.094 44.764 -24.620 1.00 31.69 173 GLY A O 1
ATOM 1464 N N . GLN A 1 177 ? -13.946 45.641 -22.903 1.00 29.99 174 GLN A N 1
ATOM 1465 C CA . GLN A 1 177 ? -13.976 46.980 -23.481 1.00 31.17 174 GLN A CA 1
ATOM 1466 C C . GLN A 1 177 ? -13.081 47.115 -24.713 1.00 30.34 174 GLN A C 1
ATOM 1467 O O . GLN A 1 177 ? -13.181 48.105 -25.443 1.00 28.85 174 GLN A O 1
ATOM 1473 N N . PHE A 1 178 ? -12.231 46.112 -24.950 1.00 27.08 175 PHE A N 1
ATOM 1474 C CA . PHE A 1 178 ? -11.307 46.134 -26.084 1.00 26.23 175 PHE A CA 1
ATOM 1475 C C . PHE A 1 178 ? -11.885 45.513 -27.351 1.00 26.65 175 PHE A C 1
ATOM 1476 O O . PHE A 1 178 ? -11.171 45.355 -28.345 1.00 25.55 175 PHE A O 1
ATOM 1484 N N . GLY A 1 179 ? -13.170 45.167 -27.315 1.00 28.65 176 GLY A N 1
ATOM 1485 C CA . GLY A 1 179 ? -13.822 44.582 -28.476 1.00 28.96 176 GLY A CA 1
ATOM 1486 C C . GLY A 1 179 ? -13.116 43.399 -29.124 1.00 28.13 176 GLY A C 1
ATOM 1487 O O . GLY A 1 179 ? -12.731 42.445 -28.452 1.00 28.48 176 GLY A O 1
ATOM 1488 N N . GLU A 1 180 ? -12.942 43.462 -30.440 1.00 29.11 177 GLU A N 1
ATOM 1489 C CA . GLU A 1 180 ? -12.304 42.377 -31.186 1.00 29.27 177 GLU A CA 1
ATOM 1490 C C . GLU A 1 180 ? -10.868 42.069 -30.755 1.00 28.96 177 GLU A C 1
ATOM 1491 O O . GLU A 1 180 ? -10.324 41.022 -31.106 1.00 29.87 177 GLU A O 1
ATOM 1497 N N . ASP A 1 181 ? -10.257 42.973 -29.996 1.00 28.34 178 ASP A N 1
ATOM 1498 C CA . ASP A 1 181 ? -8.881 42.770 -29.535 1.00 25.98 178 ASP A CA 1
ATOM 1499 C C . ASP A 1 181 ? -8.799 42.134 -28.144 1.00 26.40 178 ASP A C 1
ATOM 1500 O O . ASP A 1 181 ? -7.699 41.843 -27.648 1.00 24.22 178 ASP A O 1
ATOM 1505 N N . GLU A 1 182 ? -9.955 41.895 -27.529 1.00 24.48 179 GLU A N 1
ATOM 1506 C CA . GLU A 1 182 ? -9.993 41.310 -26.190 1.00 25.71 179 GLU A CA 1
ATOM 1507 C C . GLU A 1 182 ? -9.090 40.091 -25.973 1.00 26.50 179 GLU A C 1
ATOM 1508 O O . GLU A 1 182 ? -8.267 40.077 -25.060 1.00 24.98 179 GLU A O 1
ATOM 1514 N N . GLU A 1 183 ? -9.230 39.069 -26.806 1.00 24.95 180 GLU A N 1
ATOM 1515 C CA . GLU A 1 183 ? -8.431 37.868 -26.613 1.00 27.85 180 GLU A CA 1
ATOM 1516 C C . GLU A 1 183 ? -6.942 38.041 -26.818 1.00 26.62 180 GLU A C 1
ATOM 1517 O O . GLU A 1 183 ? -6.148 37.494 -26.049 1.00 26.71 180 GLU A O 1
ATOM 1523 N N . ASP A 1 184 ? -6.552 38.791 -27.847 1.00 23.98 181 ASP A N 1
ATOM 1524 C CA . ASP A 1 184 ? -5.130 38.985 -28.099 1.00 23.61 181 ASP A CA 1
ATOM 1525 C C . ASP A 1 184 ? -4.512 39.719 -26.918 1.00 20.92 181 ASP A C 1
ATOM 1526 O O . ASP A 1 184 ? -3.419 39.375 -26.465 1.00 18.81 181 ASP A O 1
ATOM 1531 N N . ILE A 1 185 ? -5.222 40.726 -26.420 1.00 18.77 182 ILE A N 1
ATOM 1532 C CA . ILE A 1 185 ? -4.718 41.520 -25.303 1.00 19.33 182 ILE A CA 1
ATOM 1533 C C . ILE A 1 185 ? -4.591 40.669 -24.042 1.00 18.33 182 ILE A C 1
ATOM 1534 O O . ILE A 1 185 ? -3.531 40.619 -23.416 1.00 18.72 182 ILE A O 1
ATOM 1539 N N . TYR A 1 186 ? -5.662 39.975 -23.681 1.00 17.50 183 TYR A N 1
ATOM 1540 C CA . TYR A 1 186 ? -5.615 39.121 -22.502 1.00 17.19 183 TYR A CA 1
ATOM 1541 C C . TYR A 1 186 ? -4.490 38.082 -22.605 1.00 18.32 183 TYR A C 1
ATOM 1542 O O . TYR A 1 186 ? -3.688 37.926 -21.682 1.00 14.19 183 TYR A O 1
ATOM 1551 N N . ASN A 1 187 ? -4.421 37.369 -23.728 1.00 17.11 184 ASN A N 1
ATOM 1552 C CA . ASN A 1 187 ? -3.391 36.358 -23.875 1.00 18.37 184 ASN A CA 1
ATOM 1553 C C . ASN A 1 187 ? -1.963 36.891 -23.821 1.00 18.06 184 ASN A C 1
ATOM 1554 O O . ASN A 1 187 ? -1.101 36.247 -23.226 1.00 18.01 184 ASN A O 1
ATOM 1559 N N . GLU A 1 188 ? -1.694 38.042 -24.436 1.00 16.57 185 GLU A N 1
ATOM 1560 C CA . GLU A 1 188 ? -0.336 38.576 -24.383 1.00 16.19 185 GLU A CA 1
ATOM 1561 C C . GLU A 1 188 ? 0.030 38.876 -22.930 1.00 17.18 185 GLU A C 1
ATOM 1562 O O . GLU A 1 188 ? 1.110 38.507 -22.467 1.00 17.07 185 GLU A O 1
ATOM 1568 N N . LEU A 1 189 ? -0.866 39.547 -22.212 1.00 16.12 186 LEU A N 1
ATOM 1569 C CA . LEU A 1 189 ? -0.584 39.870 -20.809 1.00 14.89 186 LEU A CA 1
ATOM 1570 C C . LEU A 1 189 ? -0.415 38.633 -19.935 1.00 16.06 186 LEU A C 1
ATOM 1571 O O . LEU A 1 189 ? 0.505 38.576 -19.129 1.00 15.75 186 LEU A O 1
ATOM 1576 N N . ALA A 1 190 ? -1.305 37.650 -20.087 1.00 14.07 187 ALA A N 1
ATOM 1577 C CA . ALA A 1 190 ? -1.239 36.435 -19.278 1.00 13.85 187 ALA A CA 1
ATOM 1578 C C . ALA A 1 190 ? 0.020 35.639 -19.586 1.00 16.54 187 ALA A C 1
ATOM 1579 O O . ALA A 1 190 ? 0.629 35.067 -18.686 1.00 15.57 187 ALA A O 1
ATOM 1581 N N . GLU A 1 191 ? 0.402 35.609 -20.859 1.00 16.17 188 GLU A N 1
ATOM 1582 C CA . GLU A 1 191 ? 1.580 34.848 -21.272 1.00 19.19 188 GLU A CA 1
ATOM 1583 C C . GLU A 1 191 ? 2.922 35.427 -20.820 1.00 18.44 188 GLU A C 1
ATOM 1584 O O . GLU A 1 191 ? 3.935 34.725 -20.850 1.00 21.29 188 GLU A O 1
ATOM 1590 N N . ASN A 1 192 ? 2.931 36.692 -20.396 1.00 18.82 189 ASN A N 1
ATOM 1591 C CA . ASN A 1 192 ? 4.145 37.335 -19.877 1.00 18.82 189 ASN A CA 1
ATOM 1592 C C . ASN A 1 192 ? 4.467 36.698 -18.512 1.00 17.60 189 ASN A C 1
ATOM 1593 O O . ASN A 1 192 ? 5.529 36.929 -17.941 1.00 17.06 189 ASN A O 1
ATOM 1598 N N . GLY A 1 193 ? 3.522 35.923 -17.988 1.00 16.94 190 GLY A N 1
ATOM 1599 C CA . GLY A 1 193 ? 3.727 35.263 -16.714 1.00 16.22 190 GLY A CA 1
ATOM 1600 C C . GLY A 1 193 ? 4.368 33.889 -16.841 1.00 17.52 190 GLY A C 1
ATOM 1601 O O . GLY A 1 193 ? 5.273 33.678 -17.649 1.00 17.29 190 GLY A O 1
ATOM 1602 N N . PHE A 1 194 ? 3.909 32.951 -16.018 1.00 17.36 191 PHE A N 1
ATOM 1603 C CA . PHE A 1 194 ? 4.435 31.593 -15.998 1.00 17.90 191 PHE A CA 1
ATOM 1604 C C . PHE A 1 194 ? 5.921 31.477 -15.649 1.00 18.24 191 PHE A C 1
ATOM 1605 O O . PHE A 1 194 ? 6.550 32.456 -15.259 1.00 19.70 191 PHE A O 1
ATOM 1613 N N . GLY A 1 195 ? 6.485 30.280 -15.758 1.00 17.91 192 GLY A N 1
ATOM 1614 C CA . GLY A 1 195 ? 7.874 30.122 -15.390 1.00 17.12 192 GLY A CA 1
ATOM 1615 C C . GLY A 1 195 ? 7.983 29.912 -13.889 1.00 17.67 192 GLY A C 1
ATOM 1616 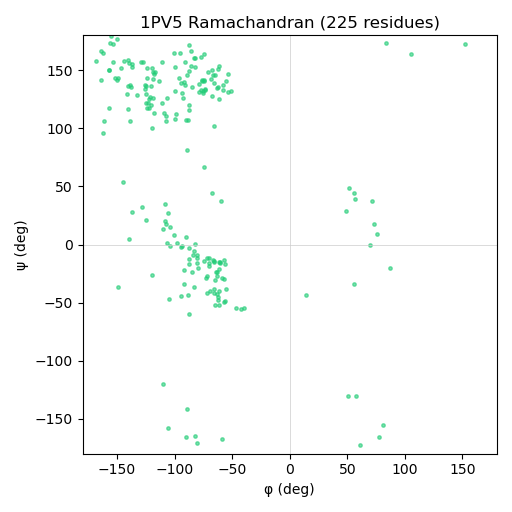O O . GLY A 1 195 ? 6.986 30.001 -13.170 1.00 19.06 192 GLY A O 1
ATOM 1617 N N . HIS A 1 196 ? 9.193 29.619 -13.420 1.00 17.64 193 HIS A N 1
ATOM 1618 C CA . HIS A 1 196 ? 9.465 29.374 -12.003 1.00 16.62 193 HIS A CA 1
ATOM 1619 C C . HIS A 1 196 ? 9.858 30.670 -11.315 1.00 15.57 193 HIS A C 1
ATOM 1620 O O . HIS A 1 196 ? 10.636 31.458 -11.860 1.00 16.31 193 HIS A O 1
ATOM 1627 N N . LYS A 1 197 ? 9.334 30.903 -10.119 1.00 13.69 194 LYS A N 1
ATOM 1628 C CA . LYS A 1 197 ? 9.669 32.122 -9.411 1.00 14.57 194 LYS A CA 1
ATOM 1629 C C . LYS A 1 197 ? 9.330 32.115 -7.925 1.00 14.68 194 LYS A C 1
ATOM 1630 O O . LYS A 1 197 ? 8.623 31.227 -7.437 1.00 14.32 194 LYS A O 1
ATOM 1636 N N . ILE A 1 198 ? 9.886 33.102 -7.221 1.00 13.40 195 ILE A N 1
ATOM 1637 C CA . ILE A 1 198 ? 9.616 33.357 -5.805 1.00 14.19 195 ILE A CA 1
ATOM 1638 C C . ILE A 1 198 ? 9.087 34.793 -5.812 1.00 14.41 195 ILE A C 1
ATOM 1639 O O . ILE A 1 198 ? 9.722 35.694 -6.370 1.00 15.13 195 ILE A O 1
ATOM 1644 N N . GLY A 1 199 ? 7.920 35.001 -5.209 1.00 12.46 196 GLY A N 1
ATOM 1645 C CA . GLY A 1 199 ? 7.309 36.320 -5.197 1.00 13.36 196 GLY A CA 1
ATOM 1646 C C . GLY A 1 199 ? 6.649 36.670 -6.525 1.00 14.34 196 GLY A C 1
ATOM 1647 O O . GLY A 1 199 ? 6.410 35.794 -7.351 1.00 15.59 196 GLY A O 1
ATOM 1648 N N . GLY A 1 200 ? 6.327 37.942 -6.727 1.00 14.28 197 GLY A N 1
ATOM 1649 C CA . GLY A 1 200 ? 5.712 38.356 -7.976 1.00 16.17 197 GLY A CA 1
ATOM 1650 C C . GLY A 1 200 ? 4.219 38.087 -8.018 1.00 14.61 197 GLY A C 1
ATOM 1651 O O . GLY A 1 200 ? 3.573 38.029 -6.976 1.00 17.80 197 GLY A O 1
ATOM 1652 N N . TYR A 1 201 ? 3.674 37.940 -9.221 1.00 13.04 198 TYR A N 1
ATOM 1653 C CA . TYR A 1 201 ? 2.258 37.665 -9.388 1.00 13.38 198 TYR A CA 1
ATOM 1654 C C . TYR A 1 201 ? 2.035 36.243 -9.911 1.00 12.42 198 TYR A C 1
ATOM 1655 O O . TYR A 1 201 ? 2.927 35.654 -10.539 1.00 13.85 198 TYR A O 1
ATOM 1664 N N . ALA A 1 202 ? 0.837 35.711 -9.665 1.00 12.51 199 ALA A N 1
ATOM 1665 C CA . ALA A 1 202 ? 0.527 34.325 -10.010 1.00 9.95 199 ALA A CA 1
ATOM 1666 C C . ALA A 1 202 ? -0.023 33.994 -11.363 1.00 12.02 199 ALA A C 1
ATOM 1667 O O . ALA A 1 202 ? -0.780 34.763 -11.934 1.00 12.51 199 ALA A O 1
ATOM 1669 N N . SER A 1 203 ? 0.369 32.818 -11.861 1.00 12.67 200 SER A N 1
ATOM 1670 C CA . SER A 1 203 ? -0.147 32.325 -13.135 1.00 10.81 200 SER A CA 1
ATOM 1671 C C . SER A 1 203 ? -0.894 31.025 -12.859 1.00 12.95 200 SER A C 1
ATOM 1672 O O . SER A 1 203 ? -0.530 30.271 -11.947 1.00 12.88 200 SER A O 1
ATOM 1675 N N . PHE A 1 204 ? -1.953 30.787 -13.628 1.00 12.51 201 PHE A N 1
ATOM 1676 C CA . PHE A 1 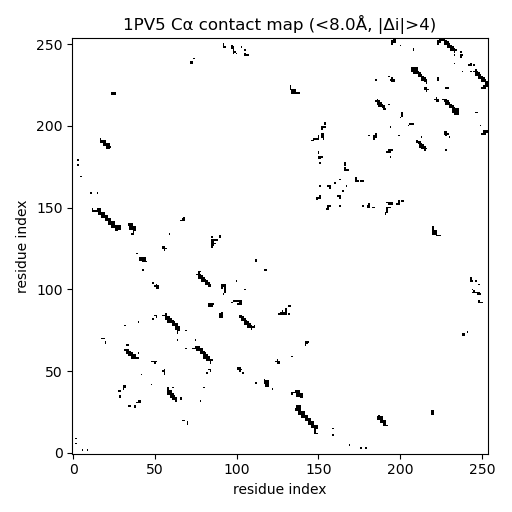204 ? -2.769 29.572 -13.499 1.00 12.35 201 PHE A CA 1
ATOM 1677 C C . PHE A 1 204 ? -3.244 29.227 -14.904 1.00 16.25 201 PHE A C 1
ATOM 1678 O O . PHE A 1 204 ? -3.386 30.130 -15.741 1.00 16.63 201 PHE A O 1
ATOM 1686 N N . THR A 1 205 ? -3.499 27.949 -15.175 1.00 16.33 202 THR A N 1
ATOM 1687 C CA . THR A 1 205 ? -4.016 27.578 -16.491 1.00 19.96 202 THR A CA 1
ATOM 1688 C C . THR A 1 205 ? -5.540 27.606 -16.353 1.00 19.99 202 THR A C 1
ATOM 1689 O O . THR A 1 205 ? -6.270 27.745 -17.342 1.00 20.56 202 THR A O 1
ATOM 1693 N N . GLN A 1 206 ? -6.021 27.477 -15.117 1.00 20.90 203 GLN A N 1
ATOM 1694 C CA . GLN A 1 206 ? -7.450 27.535 -14.878 1.00 22.20 203 GLN A CA 1
ATOM 1695 C C . GLN A 1 206 ? -7.762 28.836 -14.147 1.00 24.18 203 GLN A C 1
ATOM 1696 O O . GLN A 1 206 ? -7.456 29.913 -14.660 1.00 26.94 203 GLN A O 1
ATOM 1702 N N . HIS A 1 207 ? -8.325 28.753 -12.949 1.00 21.42 204 HIS A N 1
ATOM 1703 C CA . HIS A 1 207 ? -8.694 29.956 -12.217 1.00 23.23 204 HIS A CA 1
ATOM 1704 C C . HIS A 1 207 ? -7.983 30.135 -10.868 1.00 21.77 204 HIS A C 1
ATOM 1705 O O . HIS A 1 207 ? -7.753 29.178 -10.148 1.00 21.92 204 HIS A O 1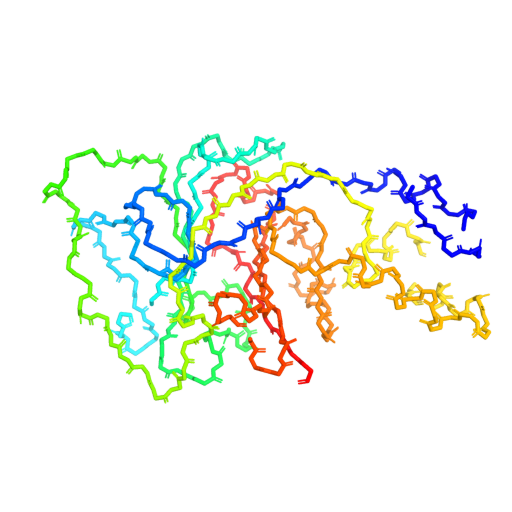
ATOM 1712 N N . ASP A 1 208 ? -7.640 31.378 -10.538 1.00 19.78 205 ASP A N 1
ATOM 1713 C CA . ASP A 1 208 ? -7.000 31.687 -9.257 1.00 16.84 205 ASP A CA 1
ATOM 1714 C C . ASP A 1 208 ? -8.005 31.261 -8.180 1.00 16.17 205 ASP A C 1
ATOM 1715 O O . ASP A 1 208 ? -9.149 31.716 -8.188 1.00 14.79 205 ASP A O 1
ATOM 1720 N N . PRO A 1 209 ? -7.591 30.407 -7.227 1.00 13.63 206 PRO A N 1
ATOM 1721 C CA . PRO A 1 209 ? -8.512 29.951 -6.172 1.00 14.07 206 PRO A CA 1
ATOM 1722 C C . PRO A 1 209 ? -8.706 30.878 -4.967 1.00 13.55 206 PRO A C 1
ATOM 1723 O O . PRO A 1 209 ? -9.467 30.562 -4.067 1.00 14.88 206 PRO A O 1
ATOM 1727 N N . ARG A 1 210 ? -8.040 32.027 -4.956 1.00 14.34 207 ARG A N 1
ATOM 1728 C CA . ARG A 1 210 ? -8.085 32.914 -3.798 1.00 11.73 207 ARG A CA 1
ATOM 1729 C C . ARG A 1 210 ? -9.186 33.931 -3.572 1.00 14.60 207 ARG A C 1
ATOM 1730 O O . ARG A 1 210 ? -9.397 34.331 -2.423 1.00 15.03 207 ARG A O 1
ATOM 1738 N N . GLU A 1 211 ? -9.863 34.364 -4.630 1.00 14.57 208 GLU A N 1
ATOM 1739 C CA . GLU A 1 211 ? -10.848 35.431 -4.485 1.00 17.51 208 GLU A CA 1
ATOM 1740 C C . GLU A 1 211 ? -11.732 35.423 -3.243 1.00 19.49 208 GLU A C 1
ATOM 1741 O O . GLU A 1 211 ? -11.790 36.421 -2.518 1.00 21.16 208 GLU A O 1
ATOM 1747 N N . TYR A 1 212 ? -12.418 34.308 -2.990 1.00 18.42 209 TYR A N 1
ATOM 1748 C CA . TYR A 1 212 ? -13.292 34.218 -1.820 1.00 19.51 209 TYR A CA 1
ATOM 1749 C C . TYR A 1 212 ? -12.739 33.392 -0.688 1.00 18.94 209 TYR A C 1
ATOM 1750 O O . TYR A 1 212 ? -12.767 33.810 0.461 1.00 19.37 209 TYR A O 1
ATOM 1759 N N . ALA A 1 213 ? -12.233 32.213 -1.031 1.00 20.51 210 ALA A N 1
ATOM 1760 C CA . ALA A 1 213 ? -11.732 31.277 -0.032 1.00 21.65 210 ALA A CA 1
ATOM 1761 C C . ALA A 1 213 ? -10.419 31.582 0.680 1.00 21.72 210 ALA A C 1
ATOM 1762 O O . ALA A 1 213 ? -10.246 31.171 1.826 1.00 21.65 210 ALA A O 1
ATOM 1764 N N . TYR A 1 214 ? -9.505 32.297 0.021 1.00 18.54 211 TYR A N 1
ATOM 1765 C CA . TYR A 1 214 ? -8.196 32.606 0.612 1.00 17.77 211 TYR A CA 1
ATOM 1766 C C . TYR A 1 214 ? -7.747 34.005 0.177 1.00 17.87 211 TYR A C 1
ATOM 1767 O O . TYR A 1 214 ? -6.640 34.184 -0.313 1.00 14.57 211 TYR A O 1
ATOM 1776 N N . LYS A 1 215 ? -8.601 34.999 0.400 1.00 16.95 212 LYS A N 1
ATOM 1777 C CA . LYS A 1 215 ? -8.316 36.360 -0.045 1.00 18.60 212 LYS A CA 1
ATOM 1778 C C . LYS A 1 215 ? -7.099 37.085 0.518 1.00 18.64 212 LYS A C 1
ATOM 1779 O O . LYS A 1 215 ? -6.611 38.033 -0.094 1.00 18.33 212 LYS A O 1
ATOM 1785 N N A GLU A 1 216 ? -6.602 36.655 1.672 0.51 17.27 213 GLU A N 1
ATOM 1786 N N B GLU A 1 216 ? -6.620 36.627 1.671 0.49 18.00 213 GLU A N 1
ATOM 1787 C CA A GLU A 1 216 ? -5.435 37.305 2.263 0.53 18.26 213 GLU A CA 1
ATOM 1788 C CA B GLU A 1 216 ? -5.468 37.223 2.339 0.47 19.31 213 GLU A CA 1
ATOM 1789 C C A GLU A 1 216 ? -4.111 36.664 1.831 0.50 16.58 213 GLU A C 1
ATOM 1790 C C B GLU A 1 216 ? -4.129 36.593 1.937 0.50 17.32 213 GLU A C 1
ATOM 1791 O O A GLU A 1 216 ? -3.047 37.209 2.109 0.51 16.31 213 GLU A O 1
ATOM 1792 O O B GLU A 1 216 ? -3.076 37.076 2.341 0.49 17.54 213 GLU A O 1
ATOM 1803 N N . HIS A 1 217 ? -4.171 35.522 1.149 1.00 15.15 214 HIS A N 1
ATOM 1804 C CA . HIS A 1 217 ? -2.942 34.834 0.707 1.00 14.96 214 HIS A CA 1
ATOM 1805 C C . HIS A 1 217 ? -2.358 35.526 -0.536 1.00 14.73 214 HIS A C 1
ATOM 1806 O O . HIS A 1 217 ? -2.173 34.922 -1.598 1.00 13.78 214 HIS A O 1
ATOM 1813 N N . THR A 1 218 ? -2.043 36.803 -0.372 1.00 13.13 215 THR A N 1
ATOM 1814 C CA . THR A 1 218 ? -1.559 37.628 -1.467 1.00 13.53 215 THR A CA 1
ATOM 1815 C C . THR A 1 218 ? -0.081 37.543 -1.795 1.00 13.26 215 THR A C 1
ATOM 1816 O O . THR A 1 218 ? 0.360 38.140 -2.770 1.00 16.09 215 THR A O 1
ATOM 1820 N N . ILE A 1 219 ? 0.681 36.807 -0.998 1.00 11.98 216 ILE A N 1
ATOM 1821 C CA . ILE A 1 219 ? 2.121 36.675 -1.243 1.00 11.16 216 ILE A CA 1
ATOM 1822 C C . ILE A 1 219 ? 2.418 35.286 -1.812 1.00 10.17 216 ILE A C 1
ATOM 1823 O O . ILE A 1 219 ? 2.035 34.263 -1.222 1.00 10.26 216 ILE A O 1
ATOM 1836 N N . LEU A 1 221 ? 4.937 32.464 -2.434 1.00 11.76 218 LEU A N 1
ATOM 1837 C CA . LEU A 1 221 ? 6.229 31.986 -1.970 1.00 11.91 218 LEU A CA 1
ATOM 1838 C C . LEU A 1 221 ? 7.021 31.270 -3.054 1.00 13.50 218 LEU A C 1
ATOM 1839 O O . LEU A 1 221 ? 8.240 31.386 -3.121 1.00 13.49 218 LEU A O 1
ATOM 1844 N N . LEU A 1 222 ? 6.320 30.529 -3.903 1.00 11.02 219 LEU A N 1
ATOM 1845 C CA . LEU A 1 222 ? 6.987 29.748 -4.929 1.00 11.08 219 LEU A CA 1
ATOM 1846 C C . LEU A 1 222 ? 6.008 29.301 -5.999 1.00 11.58 219 LEU A C 1
ATOM 1847 O O . LEU A 1 222 ? 4.869 28.948 -5.691 1.00 10.30 219 LEU A O 1
ATOM 1852 N N . GLN A 1 223 ? 6.480 29.316 -7.241 1.00 12.00 220 GLN A N 1
ATOM 1853 C CA . GLN A 1 223 ? 5.712 28.858 -8.392 1.00 10.44 220 GLN A CA 1
ATOM 1854 C C . GLN A 1 223 ? 6.636 27.957 -9.197 1.00 10.87 220 GLN A C 1
ATOM 1855 O O . GLN A 1 223 ? 7.759 28.348 -9.482 1.00 11.78 220 GLN A O 1
ATOM 1861 N N . ILE A 1 224 ? 6.162 26.753 -9.522 1.00 12.29 221 ILE A N 1
ATOM 1862 C CA . ILE A 1 224 ? 6.919 25.799 -10.340 1.00 11.59 221 ILE A CA 1
ATOM 1863 C C . I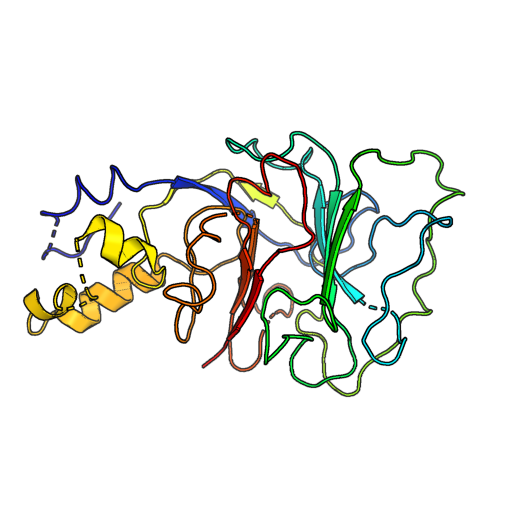LE A 1 224 ? 6.069 25.472 -11.561 1.00 11.94 221 ILE A C 1
ATOM 1864 O O . ILE A 1 224 ? 4.983 24.902 -11.441 1.00 12.12 221 ILE A O 1
ATOM 1869 N N . ASP A 1 225 ? 6.577 25.811 -12.738 1.00 12.87 222 ASP A N 1
ATOM 1870 C CA . ASP A 1 225 ? 5.846 25.581 -13.980 1.00 13.88 222 ASP A CA 1
ATOM 1871 C C . ASP A 1 225 ? 6.280 24.261 -14.613 1.00 16.03 222 ASP A C 1
ATOM 1872 O O . ASP A 1 225 ? 7.295 23.687 -14.206 1.00 14.58 222 ASP A O 1
ATOM 1877 N N . SER A 1 226 ? 5.498 23.769 -15.573 1.00 17.03 223 SER A N 1
ATOM 1878 C CA . SER A 1 226 ? 5.870 22.556 -16.300 1.00 18.38 223 SER A CA 1
ATOM 1879 C C . SER A 1 226 ? 7.083 23.038 -17.098 1.00 20.64 223 SER A C 1
ATOM 1880 O O . SER A 1 226 ? 7.103 24.179 -17.559 1.00 19.43 223 SER A O 1
ATOM 1883 N N . ASP A 1 227 ? 8.097 22.193 -17.259 1.00 21.47 224 ASP A N 1
ATOM 1884 C CA . ASP A 1 227 ? 9.320 22.609 -17.941 1.00 24.58 224 ASP A CA 1
ATOM 1885 C C . ASP A 1 227 ? 10.086 21.360 -18.387 1.00 27.17 224 ASP A C 1
ATOM 1886 O O . ASP A 1 227 ? 10.684 20.668 -17.566 1.00 27.59 224 ASP A O 1
ATOM 1891 N N . ASP A 1 228 ? 10.081 21.069 -19.680 1.00 29.81 225 ASP A N 1
ATOM 1892 C CA . ASP A 1 228 ? 10.787 19.888 -20.167 1.00 32.61 225 ASP A CA 1
ATOM 1893 C C . ASP A 1 228 ? 12.294 19.884 -19.899 1.00 32.19 225 ASP A C 1
ATOM 1894 O O . ASP A 1 228 ? 12.932 18.842 -19.988 1.00 33.59 225 ASP A O 1
ATOM 1899 N N . ASP A 1 229 ? 12.868 21.034 -19.566 1.00 30.68 226 ASP A N 1
ATOM 1900 C CA . ASP A 1 229 ? 14.300 21.110 -19.291 1.00 30.78 226 ASP A CA 1
ATOM 1901 C C . ASP A 1 229 ? 14.704 20.303 -18.049 1.00 30.40 226 ASP A C 1
ATOM 1902 O O . ASP A 1 229 ? 15.828 19.803 -17.965 1.00 30.02 226 ASP A O 1
ATOM 1907 N N . ILE A 1 230 ? 13.792 20.201 -17.083 1.00 27.94 227 ILE A N 1
ATOM 1908 C CA . ILE A 1 230 ? 14.063 19.468 -15.847 1.00 25.60 227 ILE A CA 1
ATOM 1909 C C . ILE A 1 230 ? 13.009 18.404 -15.615 1.00 25.58 227 ILE A C 1
ATOM 1910 O O . ILE A 1 230 ? 12.795 17.947 -14.489 1.00 26.86 227 ILE A O 1
ATOM 1915 N N . ASP A 1 231 ? 12.340 18.015 -16.691 1.00 24.83 228 ASP A N 1
ATOM 1916 C CA . ASP A 1 231 ? 11.318 16.990 -16.617 1.00 25.80 228 ASP A CA 1
ATOM 1917 C C . ASP A 1 231 ? 10.231 17.334 -15.603 1.00 26.45 228 ASP A C 1
ATOM 1918 O O . ASP A 1 231 ? 9.811 16.495 -14.801 1.00 25.31 228 ASP A O 1
ATOM 1923 N N . SER A 1 232 ? 9.789 18.586 -15.627 1.00 24.36 229 SER A N 1
ATOM 1924 C CA . SER A 1 232 ? 8.711 19.001 -14.750 1.00 21.57 229 SER A CA 1
ATOM 1925 C C . SER A 1 232 ? 7.462 19.000 -15.599 1.00 20.56 229 SER A C 1
ATOM 1926 O O . SER A 1 232 ? 7.411 19.650 -16.647 1.00 19.19 229 SER A O 1
ATOM 1937 N N . TRP A 1 234 ? 3.260 19.121 -14.826 1.00 19.62 231 TRP A N 1
ATOM 1938 C CA . TRP A 1 234 ? 2.105 19.108 -13.949 1.00 20.07 231 TRP A CA 1
ATOM 1939 C C . TRP A 1 234 ? 0.854 18.784 -14.743 1.00 21.83 231 TRP A C 1
ATOM 1940 O O . TRP A 1 234 ? 0.249 19.672 -15.343 1.00 21.42 231 TRP A O 1
ATOM 1951 N N . GLY A 1 235 ? 0.470 17.507 -14.741 1.00 21.21 232 GLY A N 1
ATOM 1952 C CA . GLY A 1 235 ? -0.706 17.092 -15.485 1.00 23.91 232 GLY A CA 1
ATOM 1953 C C . GLY A 1 235 ? -0.487 17.487 -16.931 1.00 22.95 232 GLY A C 1
ATOM 1954 O O . GLY A 1 235 ? 0.572 17.208 -17.499 1.00 23.67 232 GLY A O 1
ATOM 1955 N N . ASP A 1 236 ? -1.468 18.155 -17.521 1.00 25.98 233 ASP A N 1
ATOM 1956 C CA . ASP A 1 236 ? -1.345 18.589 -18.909 1.00 26.77 233 ASP A CA 1
ATOM 1957 C C . ASP A 1 236 ? -0.700 19.973 -19.011 1.00 24.93 233 ASP A C 1
ATOM 1958 O O . ASP A 1 236 ? -1.396 20.973 -19.164 1.00 25.48 233 ASP A O 1
ATOM 1963 N N . VAL A 1 237 ? 0.628 20.022 -18.932 1.00 22.46 234 VAL A N 1
ATOM 1964 C CA . VAL A 1 237 ? 1.378 21.272 -19.033 1.00 22.88 234 VAL A CA 1
ATOM 1965 C C . VAL A 1 237 ? 0.840 22.324 -18.066 1.00 21.07 234 VAL A C 1
ATOM 1966 O O . VAL A 1 237 ? 0.601 23.474 -18.446 1.00 20.52 234 VAL A O 1
ATOM 1970 N N . GLY A 1 238 ? 0.657 21.905 -16.817 1.00 19.06 235 GLY A N 1
ATOM 1971 C CA . GLY A 1 238 ? 0.130 22.777 -15.786 1.00 16.38 235 GLY A CA 1
ATOM 1972 C C . GLY A 1 238 ? 1.171 23.547 -15.002 1.00 13.46 235 GLY A C 1
ATOM 1973 O O . GLY A 1 238 ? 2.337 23.631 -15.387 1.00 16.32 235 GLY A O 1
ATOM 1974 N N . ILE A 1 239 ? 0.735 24.102 -13.876 1.00 16.20 236 ILE A N 1
ATOM 1975 C CA . ILE A 1 239 ? 1.599 24.919 -13.033 1.00 13.99 236 ILE A CA 1
ATOM 1976 C C . ILE A 1 239 ? 1.174 24.856 -11.568 1.00 13.42 236 ILE A C 1
ATOM 1977 O O . ILE A 1 239 ? -0.014 24.793 -11.254 1.00 13.18 236 ILE A O 1
ATOM 1982 N N . ALA A 1 240 ? 2.166 24.869 -10.678 1.00 12.14 237 ALA A N 1
ATOM 1983 C CA . ALA A 1 240 ? 1.927 24.798 -9.239 1.00 11.08 237 ALA A CA 1
ATOM 1984 C C . ALA A 1 240 ? 2.411 26.065 -8.521 1.00 11.20 237 ALA A C 1
ATOM 1985 O O . ALA A 1 240 ? 3.364 26.692 -8.954 1.00 11.00 237 ALA A O 1
ATOM 1987 N N . ASN A 1 241 ? 1.745 26.441 -7.436 1.00 12.65 238 ASN A N 1
ATOM 1988 C CA . ASN A 1 241 ? 2.192 27.582 -6.652 1.00 11.41 238 ASN A CA 1
ATOM 1989 C C . ASN A 1 241 ? 1.769 27.507 -5.190 1.00 12.80 238 ASN A C 1
ATOM 1990 O O . ASN A 1 241 ? 0.825 26.792 -4.828 1.00 12.06 238 ASN A O 1
ATOM 1995 N N . PHE A 1 242 ? 2.514 28.218 -4.347 1.00 8.96 239 PHE A N 1
ATOM 1996 C CA . PHE A 1 242 ? 2.263 28.245 -2.900 1.00 10.73 239 PHE A CA 1
ATOM 1997 C C . PHE A 1 242 ? 2.123 29.694 -2.449 1.00 10.21 239 PHE A C 1
ATOM 1998 O O . PHE A 1 242 ? 2.912 30.547 -2.862 1.00 9.94 239 PHE A O 1
ATOM 2006 N N . PHE A 1 243 ? 1.141 29.968 -1.589 1.00 10.67 240 PHE A N 1
ATOM 2007 C CA . PHE A 1 243 ? 0.875 31.338 -1.136 1.00 10.18 240 PHE A CA 1
ATOM 2008 C C . PHE A 1 243 ? 0.797 31.453 0.391 1.00 11.85 240 PHE A C 1
ATOM 2009 O O . PHE A 1 243 ? 0.514 30.468 1.085 1.00 10.17 240 PHE A O 1
ATOM 2017 N N . ILE A 1 244 ? 1.031 32.667 0.898 1.00 12.18 241 ILE A N 1
ATOM 2018 C CA . ILE A 1 244 ? 1.003 32.916 2.336 1.00 12.27 241 ILE A CA 1
ATOM 2019 C C . ILE A 1 244 ? 0.423 34.304 2.582 1.00 13.82 241 ILE A C 1
ATOM 2020 O O . ILE A 1 244 ? 0.435 35.151 1.682 1.00 12.12 241 ILE A O 1
ATOM 2025 N N . THR A 1 245 ? -0.097 34.531 3.786 1.00 14.18 242 THR A N 1
ATOM 2026 C CA . THR A 1 245 ? -0.647 35.845 4.124 1.00 16.44 242 THR A CA 1
ATOM 2027 C C . THR A 1 245 ? 0.493 36.729 4.612 1.00 18.13 242 THR A C 1
ATOM 2028 O O . THR A 1 245 ? 1.506 36.238 5.104 1.00 17.84 242 THR A O 1
ATOM 2032 N N . PRO A 1 246 ? 0.356 38.053 4.464 1.00 20.24 243 PRO A N 1
ATOM 2033 C CA . PRO A 1 246 ? 1.456 38.897 4.942 1.00 20.36 243 PRO A CA 1
ATOM 2034 C C . PRO A 1 246 ? 1.736 38.683 6.440 1.00 20.37 243 PRO A C 1
ATOM 2035 O O . PRO A 1 246 ? 2.892 38.671 6.865 1.00 20.04 243 PRO A O 1
ATOM 2039 N N A GLU A 1 247 ? 0.678 38.512 7.225 0.50 21.22 244 GLU A N 1
ATOM 2040 N N B GLU A 1 247 ? 0.672 38.509 7.221 0.50 21.72 244 GLU A N 1
ATOM 2041 C CA A GLU A 1 247 ? 0.822 38.307 8.666 0.50 22.23 244 GLU A CA 1
ATOM 2042 C CA B GLU A 1 247 ? 0.784 38.298 8.667 0.50 23.13 244 GLU A CA 1
ATOM 2043 C C A GLU A 1 247 ? 1.643 37.065 8.997 0.50 22.51 244 GLU A C 1
ATOM 2044 C C B GLU A 1 247 ? 1.608 37.063 9.019 0.50 23.08 244 GLU A C 1
ATOM 2045 O O A GLU A 1 247 ? 2.578 37.122 9.803 0.50 23.06 244 GLU A O 1
ATOM 2046 O O B GLU A 1 247 ? 2.508 37.122 9.863 0.50 23.87 244 GLU A O 1
ATOM 2057 N N . ASP A 1 248 ? 1.292 35.939 8.381 1.00 21.47 245 ASP A N 1
ATOM 2058 C CA . ASP A 1 248 ? 2.012 34.696 8.635 1.00 18.35 245 ASP A CA 1
ATOM 2059 C C . ASP A 1 248 ? 3.466 34.751 8.135 1.00 17.93 245 ASP A C 1
ATOM 2060 O O . ASP A 1 248 ? 4.345 34.146 8.750 1.00 19.84 245 ASP A O 1
ATOM 2065 N N . LEU A 1 249 ? 3.736 35.470 7.038 1.00 17.96 246 LEU A N 1
ATOM 2066 C CA . LEU A 1 249 ? 5.110 35.562 6.538 1.00 18.75 246 LEU A CA 1
ATOM 2067 C C . LEU A 1 249 ? 5.944 36.337 7.559 1.00 21.11 246 LEU A C 1
ATOM 2068 O O . LEU A 1 249 ? 7.094 35.978 7.843 1.00 21.51 246 LEU A O 1
ATOM 2073 N N A ARG A 1 250 ? 5.353 37.399 8.104 0.50 21.26 247 ARG A N 1
ATOM 2074 N N B ARG A 1 250 ? 5.370 37.406 8.102 0.50 21.41 247 ARG A N 1
ATOM 2075 C CA A ARG A 1 250 ? 6.017 38.229 9.107 0.48 23.73 247 ARG A CA 1
ATOM 2076 C CA B ARG A 1 250 ? 6.076 38.210 9.093 0.52 23.84 247 ARG A CA 1
ATOM 2077 C C A ARG A 1 250 ? 6.383 37.370 10.321 0.50 23.58 247 ARG A C 1
ATOM 2078 C C B ARG A 1 250 ? 6.403 37.346 10.318 0.50 23.78 247 ARG A C 1
ATOM 2079 O O A ARG A 1 250 ? 7.503 37.436 10.832 0.49 25.03 247 ARG A O 1
ATOM 2080 O O B ARG A 1 250 ? 7.520 37.387 10.839 0.51 25.37 247 ARG A O 1
ATOM 2095 N N . LYS A 1 251 ? 5.428 36.562 10.771 1.00 23.52 248 LYS A N 1
ATOM 2096 C CA . LYS A 1 251 ? 5.626 35.678 11.922 1.00 24.07 248 LYS A CA 1
ATOM 2097 C C . LYS A 1 251 ? 6.455 34.453 11.548 1.00 23.73 248 LYS A C 1
ATOM 2098 O O . LYS A 1 251 ? 6.761 33.627 12.402 1.00 22.69 248 LYS A O 1
ATOM 2104 N N . LYS A 1 252 ? 6.793 34.320 10.271 1.00 21.38 249 LYS A N 1
ATOM 2105 C CA . LYS A 1 252 ? 7.553 33.159 9.823 1.00 21.29 249 LYS A CA 1
ATOM 2106 C C . LYS A 1 252 ? 6.798 31.888 10.198 1.00 19.33 249 LYS A C 1
ATOM 2107 O O . LYS A 1 252 ? 7.388 30.889 10.596 1.00 20.91 249 LYS A O 1
ATOM 2113 N N . ASP A 1 253 ? 5.478 31.948 10.053 1.00 17.63 250 ASP A N 1
ATOM 2114 C CA . ASP A 1 253 ? 4.588 30.827 10.346 1.00 19.08 250 ASP A CA 1
ATOM 2115 C C . ASP A 1 253 ? 4.100 30.277 9.010 1.00 17.31 250 ASP A C 1
ATOM 2116 O O . ASP A 1 253 ? 3.318 30.937 8.326 1.00 15.97 250 ASP A O 1
ATOM 2121 N N . PHE A 1 254 ? 4.543 29.071 8.651 1.00 16.73 251 PHE A N 1
ATOM 2122 C CA . PHE A 1 254 ? 4.175 28.477 7.365 1.00 16.47 251 PHE A CA 1
ATOM 2123 C C . PHE A 1 254 ? 3.156 27.356 7.477 1.00 17.01 251 PHE A C 1
ATOM 2124 O O . PHE A 1 254 ? 3.082 26.495 6.615 1.00 18.03 251 PHE A O 1
ATOM 2132 N N . SER A 1 255 ? 2.342 27.398 8.520 1.00 14.62 252 SER A N 1
ATOM 2133 C CA . SER A 1 255 ? 1.354 26.350 8.758 1.00 16.00 252 SER A CA 1
ATOM 2134 C C . SER A 1 255 ? 0.024 26.590 8.047 1.00 14.40 252 SER A C 1
ATOM 2135 O O . SER A 1 255 ? -0.883 25.759 8.130 1.00 15.33 252 SER A O 1
ATOM 2138 N N . ASN A 1 256 ? -0.082 27.726 7.366 1.00 13.54 253 ASN A N 1
ATOM 2139 C CA . ASN A 1 256 ? -1.298 28.118 6.660 1.00 15.85 253 ASN A CA 1
ATOM 2140 C C . ASN A 1 256 ? -1.016 28.492 5.201 1.00 14.77 253 ASN A C 1
ATOM 2141 O O . ASN A 1 256 ? -1.671 29.370 4.626 1.00 17.94 253 ASN A O 1
ATOM 2146 N N . VAL A 1 257 ? -0.018 27.829 4.623 1.00 13.71 254 VAL A N 1
ATOM 2147 C CA . VAL A 1 257 ? 0.367 28.039 3.230 1.00 12.24 254 VAL A CA 1
ATOM 2148 C C . VAL A 1 257 ? -0.606 27.339 2.278 1.00 12.73 254 VAL A C 1
ATOM 2149 O O . VAL A 1 257 ? -0.968 26.177 2.482 1.00 12.20 254 VAL A O 1
ATOM 2153 N N . LEU A 1 258 ? -1.039 28.072 1.252 1.00 12.20 255 LEU A N 1
ATOM 2154 C CA . LEU A 1 258 ? -1.970 27.571 0.246 1.00 12.96 255 LEU A CA 1
ATOM 2155 C C . LEU A 1 258 ? -1.210 26.885 -0.886 1.00 13.12 255 LEU A C 1
ATOM 2156 O O . LEU A 1 258 ? -0.380 27.508 -1.551 1.00 13.76 255 LEU A O 1
ATOM 2161 N N . TYR A 1 259 ? -1.486 25.601 -1.103 1.00 11.69 256 TYR A N 1
ATOM 2162 C CA . TYR A 1 259 ? -0.860 24.855 -2.185 1.00 11.86 256 TYR A CA 1
ATOM 2163 C C . TYR A 1 259 ? -1.905 24.643 -3.272 1.00 12.25 256 TYR A C 1
ATOM 2164 O O . TYR A 1 259 ? -3.011 24.125 -3.000 1.00 12.51 256 TYR A O 1
ATOM 2173 N N . ASN A 1 260 ? -1.549 25.055 -4.486 1.00 11.43 257 ASN A N 1
ATOM 2174 C CA . ASN A 1 260 ? -2.419 24.891 -5.646 1.00 11.79 257 ASN A CA 1
ATOM 2175 C C . ASN A 1 260 ? -1.643 24.416 -6.862 1.00 11.29 257 ASN A C 1
ATOM 2176 O O . ASN A 1 260 ? -0.420 24.622 -6.987 1.00 11.51 257 ASN A O 1
ATOM 2181 N N . TRP A 1 261 ? -2.354 23.718 -7.742 1.00 12.20 258 TRP A N 1
ATOM 2182 C CA . TRP A 1 261 ? -1.790 23.361 -9.025 1.00 12.83 258 TRP A CA 1
ATOM 2183 C C . TRP A 1 261 ? -2.987 23.123 -9.922 1.00 13.55 258 TRP A C 1
ATOM 2184 O O . TRP A 1 261 ? -4.078 22.812 -9.429 1.00 14.69 258 TRP A O 1
ATOM 2195 N N . ASP A 1 262 ? -2.813 23.377 -11.216 1.00 14.56 259 ASP A N 1
ATOM 2196 C CA . ASP A 1 262 ? -3.858 23.107 -12.187 1.00 16.70 259 ASP A CA 1
ATOM 2197 C C . ASP A 1 262 ? -3.202 22.860 -13.539 1.00 16.77 259 ASP A C 1
ATOM 2198 O O . ASP A 1 262 ? -1.984 22.988 -13.682 1.00 18.11 259 ASP A O 1
ATOM 2203 N N . CYS A 1 263 ? -3.986 22.445 -14.522 1.00 20.76 260 CYS A N 1
ATOM 2204 C CA . CYS A 1 263 ? -3.420 22.180 -15.835 1.00 22.49 260 CYS A CA 1
ATOM 2205 C C . CYS A 1 263 ? -4.519 22.298 -16.881 1.00 24.83 260 CYS A C 1
ATOM 2206 O O . CYS A 1 263 ? -5.688 22.476 -16.539 1.00 23.51 260 CYS A O 1
ATOM 2209 N N . SER A 1 264 ? -4.132 22.213 -18.147 1.00 28.92 261 SER A N 1
ATOM 2210 C CA . SER A 1 264 ? -5.098 22.319 -19.228 1.00 33.30 261 SER A CA 1
ATOM 2211 C C . SER A 1 264 ? -5.897 21.021 -19.329 1.00 34.41 261 SER A C 1
ATOM 2212 O O . SER A 1 264 ? -5.526 20.030 -18.662 1.00 34.66 261 SER A O 1
#

B-factor: mean 24.14, std 10.35, range [6.56, 112.71]

Foldseek 3Di:
DDAPPVPPCVVLQVVQKFKWKAKDKAFDDDDAQAWKAWDDHWAFLPDDADAAQVRAGTWRIKHFLCQEDDGPLADNGWIKTKAFQQADVARRQDPPALLQCHGMDIDTGRDHDD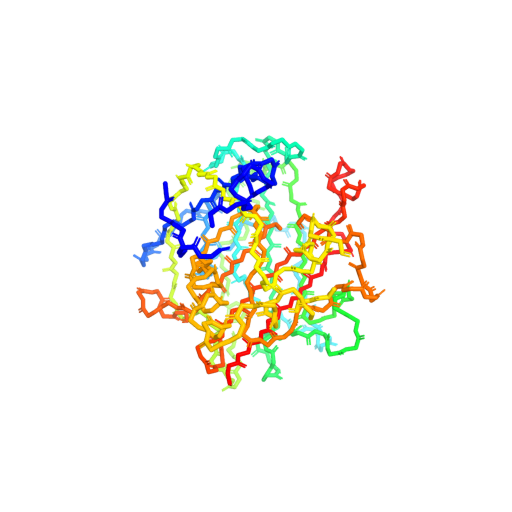DPVRTDDDPPSHDHYPDHHQFNTMIHIDIDMDMGGEALLFPCVCVSVVNLVVLVVVPPCSVVNNVVRLVVDDHKIAWDYDHWPDHDPCPPRPVQQGTGIKHWADVNRRGHVARKIKDKTDGSVCSNVVHSSRIGIDMDHD

CATH classification: 2.30.320.10

InterPro domains:
  IPR015315 Protein of unknown function DUF1963 [PF09234] (37-260)
  IPR035948 YwqG-like superfamily [SSF103032] (1-261)

Sequence (254 aa):
NHLPEKRPYRDDLLEEKSAKEYVKLNVRRKGKTGRYDSKIAAGDPYFPKHETYPTDENGQPKLLAQINFSHIPQLDGYPSSGILQFYISVHDDVYGLNFDDRCEQKNFRVIYFENIVENDDDELVSDFSFIGTGECDFPILSEAAVEPVKSSSEWVLPTDFQFEQYTGETEFFGQFGEDEEDIYNELAENGFGHKIGGYASFTQHDPREYAYKEEHTILLQIDSDDDIDSWGDVGIANFFITPEEDLRRKKDFSNVLYNWDCS

Solvent-accessible surface area: 12792 Å² total

Radius of gyration: 18.76 Å; Cα contacts (8 Å, |Δi|>4): 532; chains: 1; bounding box: 43×50×47 Å

Nearest PDB structures (foldseek):
  1pv5-assembly1_A  TM=1.004E+00  e=2.260E-55  Bacillus subtilis
  3jci-assembly1_A  TM=1.215E-01  e=1.391E+00  Porcine circovirus 2
  3r0r-assembly1_A  TM=1.103E-01  e=1.162E+00  Porcine circovirus 2

Secondary structure (DSSP, 8-state):
-------TTHHHHHHH-EEEEEEEEEES---TTS-EESSPPP-BTTS-----TTS---EEEEEEGGGS---TTS-SS-EEEEEE-SSSSSTT--SS-TT--SSEEEEEESS----GGGB----TTS---SSPPS--S-EEEEEEEEEEPPPTTSTTHHHHH----TGGGGGGGHHHHHHHHHHT--SSEEES----SS--S-TTTTTT----EEEE--GGGT--TTT-EEEEE--HHHHHTT--TT-EEEEE--

Organism: Bacillus subtilis (strain 168) (NCBI:txid224308)